Protein AF-A0A928FNN7-F1 (afdb_monomer_lite)

Secondary structure (DSSP, 8-state):
--HHHHHHHHHHHHHHHHHHHHHHHHHHHHHHTTS-HHHHHHHHHHHHHHHHHHHHT--HHHHHHHHHHHHHHHHHHHHHHHHHTT----HHHHHHHHHHHHHHHHHHHHHHHH-SS-HHHHHHHHHHHHHHHHHHHHHHHHHH--HHHHHHHHHHHHHHHHHHHHHHHTT-TTS-HHHHHHHHHHHHHHHHHHHHHHHHTTTHHHHHHHHHHS--------------

Structure (mmCIF, N/CA/C/O backbone):
data_AF-A0A928FNN7-F1
#
_entry.id   AF-A0A928FNN7-F1
#
loop_
_atom_site.group_PDB
_atom_site.id
_atom_site.type_symbol
_atom_site.label_atom_id
_atom_site.label_alt_id
_atom_site.label_comp_id
_atom_site.label_asym_id
_atom_site.label_entity_id
_atom_site.label_seq_id
_atom_site.pdbx_PDB_ins_code
_atom_site.Cartn_x
_atom_site.Cartn_y
_atom_site.Cartn_z
_atom_site.occupancy
_atom_site.B_iso_or_equiv
_atom_site.auth_seq_id
_atom_site.auth_comp_id
_atom_site.auth_asym_id
_atom_site.auth_atom_id
_atom_site.pdbx_PDB_model_num
ATOM 1 N N . MET A 1 1 ? -20.636 5.044 21.538 1.00 57.78 1 MET A N 1
ATOM 2 C CA . MET A 1 1 ? -19.229 4.609 21.452 1.00 57.78 1 MET A CA 1
ATOM 3 C C . MET A 1 1 ? -18.380 5.201 22.557 1.00 57.78 1 MET A C 1
ATOM 5 O O . MET A 1 1 ? -18.300 6.421 22.667 1.00 57.78 1 MET A O 1
ATOM 9 N N . ASN A 1 2 ? -17.730 4.347 23.352 1.00 61.56 2 ASN A N 1
ATOM 10 C CA . ASN A 1 2 ? -16.762 4.801 24.351 1.00 61.56 2 ASN A CA 1
ATOM 11 C C . ASN A 1 2 ? -15.533 5.388 23.629 1.00 61.56 2 ASN A C 1
ATOM 13 O O . ASN A 1 2 ? -14.924 4.723 22.789 1.00 61.56 2 ASN A O 1
ATOM 17 N N . HIS A 1 3 ? -15.185 6.646 23.911 1.00 66.94 3 HIS A N 1
ATOM 18 C CA . HIS A 1 3 ? -14.150 7.406 23.191 1.00 66.94 3 HIS 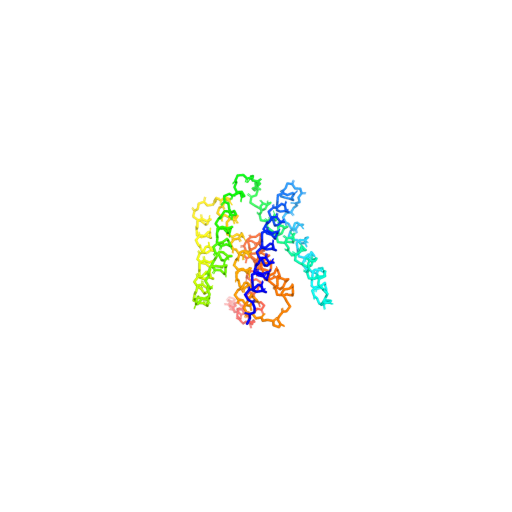A CA 1
ATOM 19 C C . HIS A 1 3 ? -12.809 6.654 23.124 1.00 66.94 3 HIS A C 1
ATOM 21 O O . HIS A 1 3 ? -12.142 6.641 22.089 1.00 66.94 3 HIS A O 1
ATOM 27 N N . LYS A 1 4 ? -12.470 5.942 24.205 1.00 69.19 4 LYS A N 1
ATOM 28 C CA . LYS A 1 4 ? -11.261 5.120 24.338 1.00 69.19 4 LYS A CA 1
ATOM 29 C C . LYS A 1 4 ? -11.189 3.979 23.308 1.00 69.19 4 LYS A C 1
ATOM 31 O O . LYS A 1 4 ? -10.124 3.729 22.749 1.00 69.19 4 LYS A O 1
ATOM 36 N N . ASN A 1 5 ? -12.322 3.349 22.982 1.00 75.25 5 ASN A N 1
ATOM 37 C CA . ASN A 1 5 ? -12.380 2.248 22.011 1.00 75.25 5 ASN A CA 1
ATOM 38 C C . ASN A 1 5 ? -12.174 2.737 20.569 1.00 75.25 5 ASN A C 1
ATOM 40 O O . ASN A 1 5 ? -11.525 2.062 19.773 1.00 75.25 5 ASN A O 1
ATOM 44 N N . SER A 1 6 ? -12.674 3.930 20.235 1.00 76.50 6 SER A N 1
ATOM 45 C CA . SER A 1 6 ? -12.467 4.554 18.918 1.00 76.50 6 SER A CA 1
ATOM 46 C C . SER A 1 6 ? -11.000 4.892 18.663 1.00 76.50 6 SER A C 1
ATOM 48 O O . SER A 1 6 ? -10.482 4.634 17.575 1.00 76.50 6 SER A O 1
ATOM 50 N N . ILE A 1 7 ? -10.319 5.419 19.685 1.00 81.31 7 ILE A N 1
ATOM 51 C CA . ILE A 1 7 ? -8.896 5.764 19.619 1.00 81.31 7 ILE A CA 1
ATOM 52 C C . ILE A 1 7 ? -8.050 4.510 19.407 1.00 81.31 7 ILE A C 1
ATOM 54 O O . ILE A 1 7 ? -7.265 4.463 18.467 1.00 81.31 7 ILE A O 1
ATOM 58 N N . SER A 1 8 ? -8.244 3.473 20.230 1.00 86.25 8 SER A N 1
ATOM 59 C CA . SER A 1 8 ? -7.478 2.223 20.121 1.00 86.25 8 SER A CA 1
ATOM 60 C C . SER A 1 8 ? -7.628 1.572 18.739 1.00 86.25 8 SER A C 1
ATOM 62 O O . SER A 1 8 ? -6.641 1.160 18.127 1.00 86.25 8 SER A O 1
ATOM 64 N N . ARG A 1 9 ? -8.850 1.557 18.195 1.00 87.38 9 ARG A N 1
ATOM 65 C CA . ARG A 1 9 ? -9.119 1.064 16.837 1.00 87.38 9 ARG A CA 1
ATOM 66 C C . ARG A 1 9 ? -8.394 1.891 15.777 1.00 87.38 9 ARG A C 1
ATOM 68 O O . ARG A 1 9 ? -7.778 1.326 14.883 1.00 87.38 9 ARG A O 1
ATOM 75 N N . SER A 1 10 ? -8.415 3.211 15.900 1.00 85.75 10 SER A N 1
ATOM 76 C CA . SER A 1 10 ? -7.752 4.117 14.954 1.00 85.75 10 SER A CA 1
ATOM 77 C C . SER A 1 10 ? -6.231 3.966 14.986 1.00 85.75 10 SER A C 1
ATOM 79 O O . SER A 1 10 ? -5.608 3.852 13.937 1.00 85.75 10 SER A O 1
ATOM 81 N N . LEU A 1 11 ? -5.641 3.849 16.178 1.00 90.19 11 LEU A N 1
ATOM 82 C CA . LEU A 1 11 ? -4.219 3.537 16.344 1.00 90.19 11 LEU A CA 1
ATOM 83 C C . LEU A 1 11 ? -3.852 2.181 15.735 1.00 90.19 11 LEU A C 1
ATOM 85 O O . LEU A 1 11 ? -2.779 2.041 15.161 1.00 90.19 11 LEU A O 1
ATOM 89 N N . THR A 1 12 ? -4.753 1.199 15.809 1.00 92.50 12 THR A N 1
ATOM 90 C CA . THR A 1 12 ? -4.544 -0.106 15.169 1.00 92.50 12 THR A CA 1
ATOM 91 C C . THR A 1 12 ? -4.467 0.034 13.648 1.00 92.50 12 THR A C 1
ATOM 93 O O . THR A 1 12 ? -3.497 -0.426 13.055 1.00 92.50 12 THR A O 1
ATOM 96 N N . VAL A 1 13 ? -5.439 0.700 13.005 1.00 92.38 13 VAL A N 1
ATOM 97 C CA . VAL A 1 13 ? -5.393 0.927 11.543 1.00 92.38 13 VAL A CA 1
ATOM 98 C C . VAL A 1 13 ? -4.146 1.725 11.161 1.00 92.38 13 VAL A C 1
ATOM 100 O O . VAL A 1 13 ? -3.462 1.353 10.212 1.00 92.38 13 VAL A O 1
ATOM 103 N N . TYR A 1 14 ? -3.812 2.765 11.933 1.00 92.62 14 TYR A N 1
ATOM 104 C CA . TYR A 1 14 ? -2.615 3.577 11.716 1.00 92.62 14 TYR A CA 1
ATOM 105 C C . TYR A 1 14 ? -1.342 2.724 11.740 1.00 92.62 14 TYR A C 1
ATOM 107 O O . TYR A 1 14 ? -0.574 2.732 10.780 1.00 92.62 14 TYR A O 1
ATOM 115 N N . GLY A 1 15 ? -1.156 1.925 12.794 1.00 94.88 15 GLY A N 1
ATOM 116 C CA . GLY A 1 15 ? -0.001 1.044 12.938 1.00 94.88 15 GLY A CA 1
ATOM 117 C C . GLY A 1 15 ? 0.124 0.061 11.776 1.00 94.88 15 GLY A C 1
ATOM 118 O O . GLY A 1 15 ? 1.194 -0.047 11.185 1.00 94.88 15 GLY A O 1
ATOM 119 N N . PHE A 1 16 ? -0.977 -0.586 11.379 1.00 96.12 16 PHE A N 1
ATOM 120 C CA . PHE A 1 16 ? -0.975 -1.488 10.223 1.00 96.12 16 PHE A CA 1
ATOM 121 C C . PHE A 1 16 ? -0.710 -0.769 8.896 1.00 96.12 16 PHE A C 1
ATOM 123 O O . PHE A 1 16 ? -0.059 -1.346 8.026 1.00 96.12 16 PHE A O 1
ATOM 130 N N . SER A 1 17 ? -1.160 0.478 8.734 1.00 95.38 17 SER A N 1
ATOM 131 C CA . SER A 1 17 ? -0.891 1.264 7.526 1.00 95.38 17 SER A CA 1
ATOM 132 C C . SER A 1 17 ? 0.589 1.623 7.386 1.00 95.38 17 SER A C 1
ATOM 134 O O . SER A 1 17 ? 1.176 1.354 6.338 1.00 95.38 17 SER A O 1
ATOM 136 N N . LEU A 1 18 ? 1.225 2.114 8.459 1.00 95.38 18 LEU A N 1
ATOM 137 C CA . LEU A 1 18 ? 2.666 2.385 8.481 1.00 95.38 18 LEU A CA 1
ATOM 138 C C . LEU A 1 18 ? 3.477 1.113 8.258 1.00 95.38 18 LEU A C 1
ATOM 140 O O . LEU A 1 18 ? 4.441 1.101 7.499 1.00 95.38 18 LEU A O 1
ATOM 144 N N . PHE A 1 19 ? 3.055 0.029 8.900 1.00 96.00 19 PHE A N 1
ATOM 145 C CA . PHE A 1 19 ? 3.723 -1.251 8.785 1.00 96.00 19 PHE A CA 1
ATOM 146 C C . PHE A 1 19 ? 3.629 -1.836 7.366 1.00 96.00 19 PHE A C 1
ATOM 148 O O . PHE A 1 19 ? 4.613 -2.354 6.845 1.00 96.00 19 PHE A O 1
ATOM 155 N N . SER A 1 20 ? 2.476 -1.692 6.706 1.00 96.88 20 SER A N 1
ATOM 156 C CA . SER A 1 20 ? 2.300 -2.122 5.313 1.00 96.88 20 SER A CA 1
ATOM 157 C C . SER A 1 20 ? 3.150 -1.295 4.354 1.00 96.88 20 SER A C 1
ATOM 159 O O . SER A 1 20 ? 3.777 -1.870 3.471 1.00 96.88 20 SER A O 1
ATOM 161 N N . LEU A 1 21 ? 3.215 0.030 4.551 1.00 95.19 21 LEU A N 1
ATOM 162 C CA . LEU A 1 21 ? 4.109 0.904 3.785 1.00 95.19 21 LEU A CA 1
ATOM 163 C C . LEU A 1 21 ? 5.567 0.469 3.963 1.00 95.19 21 LEU A C 1
ATOM 165 O O . LEU A 1 21 ? 6.271 0.269 2.982 1.00 95.19 21 LEU A O 1
ATOM 169 N N . PHE A 1 22 ? 6.005 0.239 5.201 1.00 93.94 22 PHE A N 1
ATOM 170 C CA . PHE A 1 22 ? 7.364 -0.219 5.482 1.00 93.94 22 PHE A CA 1
ATOM 171 C C . PHE A 1 22 ? 7.699 -1.551 4.788 1.00 93.94 22 PHE A C 1
ATOM 173 O O . PHE A 1 22 ? 8.729 -1.650 4.116 1.00 93.94 22 PHE A O 1
ATOM 180 N N . ILE A 1 23 ? 6.829 -2.566 4.892 1.00 95.25 23 ILE A N 1
ATOM 181 C CA . ILE A 1 23 ? 7.031 -3.853 4.202 1.00 95.25 23 ILE A CA 1
ATOM 182 C C . ILE A 1 23 ? 7.055 -3.668 2.686 1.00 95.25 23 ILE A C 1
ATOM 184 O O . ILE A 1 23 ? 7.936 -4.208 2.020 1.00 95.25 23 ILE A O 1
ATOM 188 N N . PHE A 1 24 ? 6.105 -2.917 2.131 1.00 95.00 24 PHE A N 1
ATOM 189 C CA . PHE A 1 24 ? 6.027 -2.657 0.695 1.00 95.00 24 PHE A CA 1
ATOM 190 C C . PHE A 1 24 ? 7.344 -2.070 0.159 1.00 95.00 24 PHE A C 1
ATOM 192 O O . PHE A 1 24 ? 7.902 -2.573 -0.814 1.00 95.00 24 PHE A O 1
ATOM 199 N N . LEU A 1 25 ? 7.902 -1.071 0.846 1.00 90.88 25 LEU A N 1
ATOM 200 C CA . LEU A 1 25 ? 9.138 -0.400 0.427 1.00 90.88 25 LEU A CA 1
ATOM 201 C C . LEU A 1 25 ? 10.358 -1.309 0.565 1.00 90.88 25 LEU A C 1
ATOM 203 O O . LEU A 1 25 ? 11.166 -1.419 -0.356 1.00 90.88 25 LEU A O 1
ATOM 207 N N . THR A 1 26 ? 10.498 -1.983 1.706 1.00 89.75 26 THR A N 1
ATOM 208 C CA . THR A 1 26 ? 11.634 -2.886 1.954 1.00 89.75 26 THR A CA 1
ATOM 209 C C . THR A 1 26 ? 11.631 -4.072 0.993 1.00 89.75 26 THR A C 1
ATOM 211 O O . THR A 1 26 ? 12.666 -4.392 0.413 1.00 89.75 26 THR A O 1
ATOM 214 N N . SER A 1 27 ? 10.469 -4.674 0.739 1.00 91.38 27 SER A N 1
ATOM 215 C CA . SER A 1 27 ? 10.349 -5.753 -0.247 1.00 91.38 27 SER A CA 1
ATOM 216 C C . SER A 1 27 ? 10.571 -5.274 -1.682 1.00 91.38 27 SER A C 1
ATOM 218 O O . SER A 1 27 ? 11.209 -5.982 -2.453 1.00 91.38 27 SER A O 1
ATOM 220 N N . SER A 1 28 ? 10.164 -4.053 -2.044 1.00 89.88 28 SER A N 1
ATOM 221 C CA . SER A 1 28 ? 10.475 -3.528 -3.381 1.00 89.88 28 SER A CA 1
ATOM 222 C C . SER A 1 28 ? 11.981 -3.354 -3.643 1.00 89.88 28 SER A C 1
ATOM 224 O O . SER A 1 28 ? 12.441 -3.645 -4.748 1.00 89.88 28 SER A O 1
ATOM 226 N N . ASN A 1 29 ? 12.739 -2.964 -2.608 1.00 82.31 29 ASN A N 1
ATOM 227 C CA . ASN A 1 29 ? 14.192 -2.751 -2.626 1.00 82.31 29 ASN A CA 1
ATOM 228 C C . ASN A 1 29 ? 15.016 -4.032 -2.742 1.00 82.31 29 ASN A C 1
ATOM 230 O O . ASN A 1 29 ? 15.951 -4.120 -3.532 1.00 82.31 29 ASN A O 1
ATOM 234 N N . ILE A 1 30 ? 14.710 -5.017 -1.893 1.00 71.06 30 ILE A N 1
ATOM 235 C CA . ILE A 1 30 ? 15.533 -6.229 -1.747 1.00 71.06 30 ILE A CA 1
ATOM 236 C C . ILE A 1 30 ? 15.557 -7.036 -3.057 1.00 71.06 30 ILE A C 1
ATOM 238 O O . ILE A 1 30 ? 16.502 -7.777 -3.333 1.00 71.06 30 ILE A O 1
ATOM 242 N N . ILE A 1 31 ? 14.517 -6.877 -3.876 1.00 67.06 31 ILE A N 1
ATOM 243 C CA . ILE A 1 31 ? 14.244 -7.732 -5.027 1.00 67.06 31 ILE A CA 1
ATOM 244 C C . ILE A 1 31 ? 14.558 -7.073 -6.373 1.00 67.06 31 ILE A C 1
ATOM 246 O O . ILE A 1 31 ? 14.901 -7.801 -7.308 1.00 67.06 31 ILE A O 1
ATOM 250 N N . SER A 1 32 ? 14.565 -5.736 -6.471 1.00 64.75 32 SER A N 1
ATOM 251 C CA . SER A 1 32 ? 14.808 -5.038 -7.749 1.00 64.75 32 SER A CA 1
ATOM 252 C C . SER A 1 32 ? 16.198 -5.327 -8.320 1.00 64.75 32 SER A C 1
ATOM 254 O O . SER A 1 32 ? 16.421 -5.174 -9.514 1.00 64.75 32 SER A O 1
ATOM 256 N N . ASN A 1 33 ? 17.125 -5.780 -7.473 1.00 65.62 33 ASN A N 1
ATOM 257 C CA . ASN A 1 33 ? 18.500 -6.087 -7.853 1.00 65.62 33 ASN A CA 1
ATOM 258 C C . ASN A 1 33 ? 18.719 -7.550 -8.277 1.00 65.62 33 ASN A C 1
ATOM 260 O O . ASN A 1 33 ? 19.793 -7.862 -8.781 1.00 65.62 33 ASN A O 1
ATOM 264 N N . ASN A 1 34 ? 17.748 -8.446 -8.053 1.00 71.75 34 ASN A N 1
ATOM 265 C CA . ASN A 1 34 ? 18.005 -9.893 -8.059 1.00 71.75 34 ASN A CA 1
ATOM 266 C C . ASN A 1 34 ? 17.021 -10.734 -8.889 1.00 71.75 34 ASN A C 1
ATOM 268 O O . ASN A 1 34 ? 17.342 -11.881 -9.196 1.00 71.75 34 ASN A O 1
ATOM 272 N N . LEU A 1 35 ? 15.833 -10.224 -9.240 1.00 78.50 35 LEU A N 1
ATOM 273 C CA . LEU A 1 35 ? 14.810 -11.001 -9.956 1.00 78.50 35 LEU A CA 1
ATOM 274 C C . LEU A 1 35 ? 14.401 -10.354 -11.282 1.00 78.50 35 LEU A C 1
ATOM 276 O O . LEU A 1 35 ? 14.265 -9.141 -11.388 1.00 78.50 35 LEU A O 1
ATOM 280 N N . ASN A 1 36 ? 14.123 -11.197 -12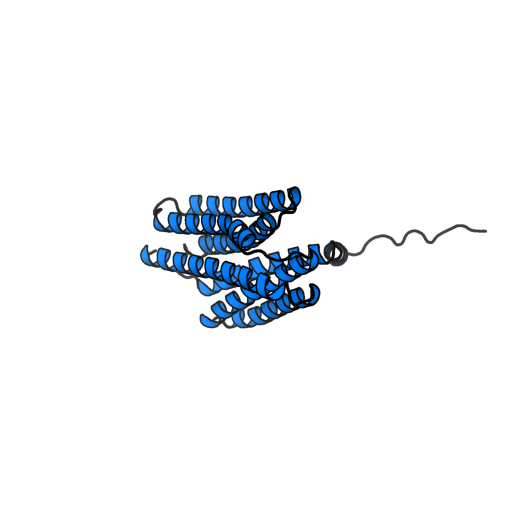.280 1.00 89.19 36 ASN A N 1
ATOM 281 C CA . ASN A 1 36 ? 13.466 -10.789 -13.524 1.00 89.19 36 ASN A CA 1
ATOM 282 C C . ASN A 1 36 ? 12.061 -10.230 -13.227 1.00 89.19 36 ASN A C 1
ATOM 284 O O . ASN A 1 36 ? 11.338 -10.809 -12.409 1.00 89.19 36 ASN A O 1
ATOM 288 N N . LYS A 1 37 ? 11.649 -9.170 -13.943 1.00 91.31 37 LYS A N 1
ATOM 289 C CA . LYS A 1 37 ? 10.318 -8.544 -13.836 1.00 91.31 37 LYS A CA 1
ATOM 290 C C . LYS A 1 37 ? 9.158 -9.545 -13.740 1.00 91.31 37 LYS A C 1
ATOM 292 O O . LYS A 1 37 ? 8.313 -9.422 -12.858 1.00 91.31 37 LYS A O 1
ATOM 297 N N . TRP A 1 38 ? 9.135 -10.587 -14.570 1.00 94.12 38 TRP A N 1
ATOM 298 C CA . TRP A 1 38 ? 8.050 -11.574 -14.557 1.00 94.12 38 TRP A CA 1
ATOM 299 C C . TRP A 1 38 ? 8.082 -12.465 -13.320 1.00 94.12 38 TRP A C 1
ATOM 301 O O . TRP A 1 38 ? 7.036 -12.760 -12.748 1.00 94.12 38 TRP A O 1
ATOM 311 N N . VAL A 1 39 ? 9.275 -12.855 -12.868 1.00 93.50 39 VAL A N 1
ATOM 312 C CA . VAL A 1 39 ? 9.435 -13.657 -11.649 1.00 93.50 39 VAL A CA 1
ATOM 313 C C . VAL A 1 39 ? 8.972 -12.852 -10.438 1.00 93.50 39 VAL A C 1
ATOM 315 O O . VAL A 1 39 ? 8.163 -13.347 -9.657 1.00 93.50 39 VAL A O 1
ATOM 318 N N . ALA A 1 40 ? 9.415 -11.598 -10.313 1.00 94.00 40 ALA A N 1
ATOM 319 C CA . ALA A 1 40 ? 8.993 -10.717 -9.228 1.00 94.00 40 ALA A CA 1
ATOM 320 C C . ALA A 1 40 ? 7.465 -10.528 -9.213 1.00 94.00 40 ALA A C 1
ATOM 322 O O . ALA A 1 40 ? 6.836 -10.675 -8.164 1.00 94.00 40 ALA A O 1
ATOM 323 N N . PHE A 1 41 ? 6.852 -10.300 -10.380 1.00 95.69 41 PHE A N 1
ATOM 324 C CA . PHE A 1 41 ? 5.403 -10.154 -10.498 1.00 95.69 41 PHE A CA 1
ATOM 325 C C . PHE A 1 41 ? 4.648 -11.414 -10.047 1.00 95.69 41 PHE A C 1
ATOM 327 O O . PHE A 1 41 ? 3.764 -11.330 -9.192 1.00 95.69 41 PHE A O 1
ATOM 334 N N . TRP A 1 42 ? 5.018 -12.591 -10.565 1.00 95.94 42 TRP A N 1
ATOM 335 C CA . TRP A 1 42 ? 4.337 -13.848 -10.237 1.00 95.94 42 TRP A CA 1
ATOM 336 C C . TRP A 1 42 ? 4.535 -14.282 -8.784 1.00 95.94 42 TRP A C 1
ATOM 338 O O . TRP A 1 42 ? 3.603 -14.822 -8.187 1.00 95.94 42 TRP A O 1
ATOM 348 N N . VAL A 1 43 ? 5.691 -13.993 -8.178 1.00 95.38 43 VAL A N 1
ATOM 349 C CA . VAL A 1 43 ? 5.888 -14.179 -6.731 1.00 95.38 43 VAL A CA 1
ATOM 350 C C . VAL A 1 43 ? 4.905 -13.312 -5.943 1.00 95.38 43 VAL A C 1
ATOM 352 O O . VAL A 1 43 ? 4.285 -13.798 -4.996 1.00 95.38 43 VAL A O 1
ATOM 355 N N . GLY A 1 44 ? 4.688 -12.062 -6.364 1.00 96.69 44 GLY A N 1
ATOM 356 C CA . GLY A 1 44 ? 3.675 -11.194 -5.765 1.00 96.69 44 GLY A CA 1
ATOM 357 C C . GLY A 1 44 ? 2.266 -11.793 -5.826 1.00 96.69 44 GLY A C 1
ATOM 358 O O . GLY A 1 44 ? 1.581 -11.870 -4.803 1.00 96.69 44 GLY A O 1
ATOM 359 N N . ILE A 1 45 ? 1.860 -12.297 -6.997 1.00 98.12 45 ILE A N 1
ATOM 360 C CA . ILE A 1 45 ? 0.568 -12.980 -7.193 1.00 98.12 45 ILE A CA 1
ATOM 361 C C . ILE A 1 45 ? 0.451 -14.236 -6.318 1.00 98.12 45 ILE A C 1
ATOM 363 O O . ILE A 1 45 ? -0.591 -14.456 -5.701 1.00 98.12 45 ILE A O 1
ATOM 367 N N . ALA A 1 46 ? 1.512 -15.039 -6.208 1.00 97.88 46 ALA A N 1
ATOM 368 C CA . ALA A 1 46 ? 1.518 -16.239 -5.374 1.00 97.88 46 ALA A CA 1
ATOM 369 C C . ALA A 1 46 ? 1.344 -15.911 -3.880 1.00 97.88 46 ALA A C 1
ATOM 371 O O . ALA A 1 46 ? 0.569 -16.573 -3.187 1.00 97.88 46 ALA A O 1
ATOM 372 N N . LEU A 1 47 ? 2.001 -14.856 -3.382 1.00 97.81 47 LEU A N 1
ATOM 373 C CA . LEU A 1 47 ? 1.832 -14.390 -2.000 1.00 97.81 47 LEU A CA 1
ATOM 374 C C . LEU A 1 47 ? 0.388 -13.960 -1.722 1.00 97.81 47 LEU A C 1
ATOM 376 O O . LEU A 1 47 ? -0.181 -14.340 -0.696 1.00 97.81 47 LEU A O 1
ATOM 380 N N . MET A 1 48 ? -0.223 -13.228 -2.655 1.00 97.69 48 MET A N 1
ATOM 381 C CA . MET A 1 48 ? -1.638 -12.864 -2.592 1.00 97.69 48 MET A CA 1
ATOM 382 C C . MET A 1 48 ? -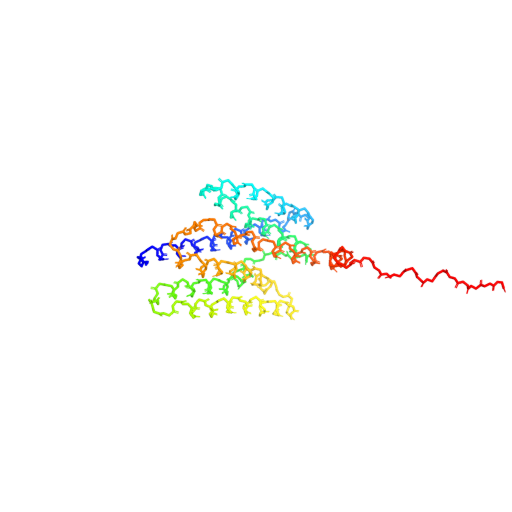2.549 -14.103 -2.596 1.00 97.69 48 MET A C 1
ATOM 384 O O . MET A 1 48 ? -3.441 -14.221 -1.754 1.00 97.69 48 MET A O 1
ATOM 388 N N . ALA A 1 49 ? -2.299 -15.072 -3.481 1.00 97.88 49 ALA A N 1
ATOM 389 C CA . ALA A 1 49 ? -3.066 -16.316 -3.534 1.00 97.88 49 ALA A CA 1
ATOM 390 C C . ALA A 1 49 ? -3.013 -17.083 -2.198 1.00 97.88 49 ALA A C 1
ATOM 392 O O . ALA A 1 49 ? -4.040 -17.576 -1.735 1.00 97.88 49 ALA A O 1
ATOM 393 N N . CYS A 1 50 ? -1.856 -17.102 -1.526 1.00 98.00 50 CYS A N 1
ATOM 394 C CA . CYS A 1 50 ? -1.699 -17.649 -0.175 1.00 98.00 50 CYS A CA 1
ATOM 395 C C . CYS A 1 50 ? -2.410 -16.818 0.909 1.00 98.00 50 CYS A C 1
ATOM 397 O O . CYS A 1 50 ? -2.858 -17.364 1.921 1.00 98.00 50 CYS A O 1
ATOM 399 N N . ALA A 1 51 ? -2.547 -15.503 0.723 1.00 97.38 51 ALA A N 1
ATOM 400 C CA . ALA A 1 51 ? -3.236 -14.628 1.667 1.00 97.38 51 ALA A CA 1
ATOM 401 C C . ALA A 1 51 ? -4.753 -14.882 1.711 1.00 97.38 51 ALA A C 1
ATOM 403 O O . ALA A 1 51 ? -5.358 -14.761 2.781 1.00 97.38 51 ALA A O 1
ATOM 404 N N . VAL A 1 52 ? -5.371 -15.256 0.582 1.00 97.25 52 VAL A N 1
ATOM 405 C CA . VAL A 1 52 ? -6.820 -15.523 0.467 1.00 97.25 52 VAL A CA 1
ATOM 406 C C . VAL A 1 52 ? -7.320 -16.577 1.472 1.00 97.25 52 VAL A C 1
ATOM 408 O O . VAL A 1 52 ? -8.190 -16.239 2.283 1.00 97.25 52 VAL A O 1
ATOM 411 N N . PRO A 1 53 ? -6.797 -17.823 1.507 1.00 97.00 53 PRO A N 1
ATOM 412 C CA . PRO A 1 53 ? -7.276 -18.830 2.453 1.00 97.00 53 PRO A CA 1
ATOM 413 C C . PRO A 1 53 ? -7.060 -18.398 3.909 1.00 97.00 53 PRO A C 1
ATOM 415 O O . PRO A 1 53 ? -7.930 -18.628 4.751 1.00 97.00 53 PRO A O 1
ATOM 418 N N . LEU A 1 54 ? -5.965 -17.687 4.206 1.00 96.12 54 LEU A N 1
ATOM 419 C CA . LEU A 1 54 ? -5.697 -17.153 5.544 1.00 96.12 54 LEU A CA 1
ATOM 420 C C . LEU A 1 54 ? -6.750 -16.124 5.980 1.00 96.12 54 LEU A C 1
ATOM 422 O O . LEU A 1 54 ? -7.218 -16.162 7.124 1.00 96.12 54 LEU A O 1
ATOM 426 N N . HIS A 1 55 ? -7.183 -15.238 5.082 1.00 95.75 55 HIS A N 1
ATOM 427 C CA . HIS A 1 55 ? -8.291 -14.324 5.364 1.00 95.75 55 HIS A CA 1
ATOM 428 C C . HIS A 1 55 ? -9.590 -15.091 5.660 1.00 95.75 55 HIS A C 1
ATOM 430 O O . HIS A 1 55 ? -10.309 -14.782 6.617 1.00 95.75 55 HIS A O 1
ATOM 436 N N . CYS A 1 56 ? -9.874 -16.139 4.885 1.00 95.50 56 CYS A N 1
ATOM 437 C CA . CYS A 1 56 ? -11.080 -16.953 5.032 1.00 95.50 56 CYS A CA 1
ATOM 438 C C . CYS A 1 56 ? -11.144 -17.744 6.353 1.00 95.50 56 CYS A C 1
ATOM 440 O O . CYS A 1 56 ? -12.246 -18.052 6.808 1.00 95.50 56 CYS A O 1
ATOM 442 N N . CYS A 1 57 ? -10.014 -18.012 7.025 1.00 93.31 57 CYS A N 1
ATOM 443 C CA . CYS A 1 57 ? -9.980 -18.722 8.313 1.00 93.31 57 CYS A CA 1
ATOM 444 C C . CYS A 1 57 ? -10.646 -17.972 9.484 1.00 93.31 57 CYS A C 1
ATOM 446 O O . CYS A 1 57 ? -10.849 -18.556 10.548 1.00 93.31 57 CYS A O 1
ATOM 448 N N . LYS A 1 58 ? -10.962 -16.680 9.332 1.00 90.56 58 LYS A N 1
ATOM 449 C CA . LYS A 1 58 ? -11.630 -15.829 10.337 1.00 90.56 58 LYS A CA 1
ATOM 450 C C . LYS A 1 58 ? -10.916 -15.681 11.695 1.00 90.56 58 LYS A C 1
ATOM 452 O O . LYS A 1 58 ? -11.512 -15.160 12.641 1.00 90.56 58 LYS A O 1
ATOM 457 N N . LYS A 1 59 ? -9.640 -16.065 11.809 1.00 92.69 59 LYS A N 1
ATOM 458 C CA . LYS A 1 59 ? -8.830 -15.920 13.032 1.00 92.69 59 LYS A CA 1
ATOM 459 C C . LYS A 1 59 ? -8.050 -14.602 13.005 1.00 92.69 59 LYS A C 1
ATOM 461 O O . LYS A 1 59 ? -7.577 -14.167 11.963 1.00 92.69 59 LYS A O 1
ATOM 466 N N . LYS A 1 60 ? -7.861 -13.963 14.167 1.00 91.69 60 LYS A N 1
ATOM 467 C CA . LYS A 1 60 ? -7.125 -12.682 14.257 1.00 91.69 60 LYS A CA 1
ATOM 468 C C . LYS A 1 60 ? -5.719 -12.777 13.661 1.00 91.69 60 LYS A C 1
ATOM 470 O O . LYS A 1 60 ? -5.351 -11.932 12.857 1.00 91.69 60 LYS A O 1
ATOM 475 N N . ILE A 1 61 ? -4.972 -13.821 14.021 1.00 94.88 61 ILE A N 1
ATOM 476 C CA . ILE A 1 61 ? -3.601 -14.022 13.540 1.00 94.88 61 ILE A CA 1
ATOM 477 C C . ILE A 1 61 ? -3.543 -14.237 12.023 1.00 94.88 61 ILE A C 1
ATOM 479 O O . ILE A 1 61 ? -2.630 -13.747 11.372 1.00 94.88 61 ILE A O 1
ATOM 483 N N . THR A 1 62 ? -4.543 -14.898 11.432 1.00 96.50 62 THR A N 1
ATOM 484 C CA . THR A 1 62 ? -4.541 -15.175 9.992 1.00 96.50 62 THR A CA 1
ATOM 485 C C . THR A 1 62 ? -4.840 -13.919 9.175 1.00 96.50 62 THR A C 1
ATOM 487 O O . THR A 1 62 ? -4.260 -13.749 8.107 1.00 96.50 62 THR A O 1
ATOM 490 N N . TYR A 1 63 ? -5.641 -12.983 9.702 1.00 97.25 63 TYR A N 1
ATOM 491 C CA . TYR A 1 63 ? -5.776 -11.646 9.110 1.00 97.25 63 TYR A CA 1
ATOM 492 C C . TYR A 1 63 ? -4.463 -10.871 9.129 1.00 97.25 63 TYR A C 1
ATOM 494 O O . TYR A 1 63 ? -4.121 -10.243 8.133 1.00 97.25 63 TYR A O 1
ATOM 502 N N . VAL A 1 64 ? -3.721 -10.933 10.240 1.00 97.12 64 VAL A N 1
ATOM 503 C CA . VAL A 1 64 ? -2.404 -10.296 10.338 1.00 97.12 64 VAL A CA 1
ATOM 504 C C . VAL A 1 64 ? -1.480 -10.874 9.270 1.00 97.12 64 VAL A C 1
ATOM 506 O O . VAL A 1 64 ? -1.001 -10.120 8.434 1.00 97.12 64 VAL A O 1
ATOM 509 N N . ILE A 1 65 ? -1.318 -12.199 9.209 1.00 97.56 65 ILE A N 1
ATOM 510 C CA . ILE A 1 65 ? -0.460 -12.848 8.202 1.00 97.56 65 ILE A CA 1
ATOM 511 C C . ILE A 1 65 ? -0.906 -12.491 6.772 1.00 97.56 65 ILE A C 1
ATOM 513 O O . ILE A 1 65 ? -0.069 -12.199 5.925 1.00 97.56 65 ILE A O 1
ATOM 517 N N . SER A 1 66 ? -2.212 -12.427 6.500 1.00 97.56 66 SER A N 1
ATOM 518 C CA . SER A 1 66 ? -2.731 -11.978 5.201 1.00 97.56 66 SER A CA 1
ATOM 519 C C . SER A 1 66 ? -2.316 -10.537 4.861 1.00 97.56 66 SER A C 1
ATOM 521 O O . SER A 1 66 ? -1.933 -10.271 3.724 1.00 97.56 66 SER A O 1
ATOM 523 N N . VAL A 1 67 ? -2.325 -9.609 5.827 1.00 97.94 67 VAL A N 1
ATOM 524 C CA . VAL A 1 67 ? -1.820 -8.237 5.620 1.00 97.94 67 VAL A CA 1
ATOM 525 C C . VAL A 1 67 ? -0.338 -8.239 5.264 1.00 97.94 67 VAL A C 1
ATOM 527 O O . VAL A 1 67 ? 0.059 -7.546 4.327 1.00 97.94 67 VAL A O 1
ATOM 530 N N . PHE A 1 68 ? 0.464 -9.037 5.968 1.00 97.62 68 PHE A N 1
ATOM 531 C CA . PHE A 1 68 ? 1.887 -9.195 5.667 1.00 97.62 68 PHE A CA 1
ATOM 532 C C . PHE A 1 68 ? 2.108 -9.698 4.238 1.00 97.62 68 PHE A C 1
ATOM 534 O O . PHE A 1 68 ? 2.834 -9.059 3.481 1.00 97.62 68 PHE A O 1
ATOM 541 N N . LEU A 1 69 ? 1.454 -10.797 3.851 1.00 98.12 69 LEU A N 1
ATOM 542 C CA . LEU A 1 69 ? 1.605 -11.386 2.518 1.00 98.12 69 LEU A CA 1
ATOM 543 C C . LEU A 1 69 ? 1.196 -10.417 1.405 1.00 98.12 69 LEU A C 1
ATOM 545 O O . LEU A 1 69 ? 1.921 -10.294 0.425 1.00 98.12 69 LEU A O 1
ATOM 549 N N . ASN A 1 70 ? 0.101 -9.674 1.581 1.00 98.38 70 ASN A N 1
ATOM 550 C CA . ASN A 1 70 ? -0.341 -8.677 0.601 1.00 98.38 70 ASN A CA 1
ATOM 551 C C . ASN A 1 70 ? 0.616 -7.481 0.509 1.00 98.38 70 ASN A C 1
ATOM 553 O O . ASN A 1 70 ? 0.815 -6.932 -0.571 1.00 98.38 70 ASN A O 1
ATOM 557 N N . SER A 1 71 ? 1.242 -7.089 1.621 1.00 97.81 71 SER A N 1
ATOM 558 C CA . SER A 1 71 ? 2.209 -5.984 1.635 1.00 97.81 71 SER A CA 1
ATOM 559 C C . SER A 1 71 ? 3.521 -6.384 0.960 1.00 97.81 71 SER A C 1
ATOM 561 O O . SER A 1 71 ? 4.029 -5.636 0.128 1.00 97.81 71 SER A O 1
ATOM 563 N N . PHE A 1 72 ? 4.024 -7.591 1.253 1.00 97.12 72 PHE A N 1
ATOM 564 C CA . PHE A 1 72 ? 5.158 -8.175 0.535 1.00 97.12 72 PHE A CA 1
ATOM 565 C C . PHE A 1 72 ? 4.832 -8.333 -0.943 1.00 97.12 72 PHE A C 1
ATOM 567 O O . PHE A 1 72 ? 5.574 -7.849 -1.789 1.00 97.12 72 PHE A O 1
ATOM 574 N N . GLY A 1 73 ? 3.701 -8.962 -1.261 1.00 97.12 73 GLY A N 1
ATOM 575 C CA . GLY A 1 73 ? 3.297 -9.201 -2.636 1.00 97.12 73 GLY A CA 1
ATOM 576 C C . GLY A 1 73 ? 3.177 -7.907 -3.437 1.00 97.12 73 GLY A C 1
ATOM 577 O O . GLY A 1 73 ? 3.637 -7.853 -4.573 1.00 97.12 73 GLY A O 1
ATOM 578 N N . GLY A 1 74 ? 2.632 -6.847 -2.833 1.00 97.38 74 GLY A N 1
ATOM 579 C CA . GLY A 1 74 ? 2.545 -5.535 -3.468 1.00 97.38 74 GLY A CA 1
ATOM 580 C C . GLY A 1 74 ? 3.929 -4.970 -3.774 1.00 97.38 74 GLY A C 1
ATOM 581 O O . GLY A 1 74 ? 4.152 -4.476 -4.877 1.00 97.38 74 GLY A O 1
ATOM 582 N N . GLY A 1 75 ? 4.873 -5.097 -2.837 1.00 95.62 75 GLY A N 1
ATOM 583 C CA . GLY A 1 75 ? 6.256 -4.677 -3.049 1.00 95.62 75 GLY A CA 1
ATOM 584 C C . GLY A 1 75 ? 6.980 -5.513 -4.104 1.00 95.62 75 GLY A C 1
ATOM 585 O O . GLY A 1 75 ? 7.723 -4.949 -4.897 1.00 95.62 75 GLY A O 1
ATOM 586 N N . PHE A 1 76 ? 6.705 -6.819 -4.200 1.00 95.31 76 PHE A N 1
ATOM 587 C CA . PHE A 1 76 ? 7.197 -7.694 -5.275 1.00 95.31 76 PHE A CA 1
ATOM 588 C C . PHE A 1 76 ? 6.660 -7.284 -6.653 1.00 95.31 76 PHE A C 1
ATOM 590 O O . PHE A 1 76 ? 7.437 -7.145 -7.597 1.00 95.31 76 PHE A O 1
ATOM 597 N N . CYS A 1 77 ? 5.353 -7.026 -6.773 1.00 96.62 77 CYS A N 1
ATOM 598 C CA . CYS A 1 77 ? 4.775 -6.494 -8.006 1.00 96.62 77 CYS A CA 1
ATOM 599 C C . CYS A 1 77 ? 5.407 -5.143 -8.358 1.00 96.62 77 CYS A C 1
ATOM 601 O O . CYS A 1 77 ? 5.833 -4.933 -9.486 1.00 96.62 77 CYS A O 1
ATOM 603 N N . PHE A 1 78 ? 5.546 -4.234 -7.397 1.00 95.31 78 PHE A N 1
ATOM 604 C CA . PHE A 1 78 ? 6.189 -2.952 -7.661 1.00 95.31 78 PHE A CA 1
ATOM 605 C C . PHE A 1 78 ? 7.681 -3.102 -8.029 1.00 95.31 78 PHE A C 1
ATOM 607 O O . PHE A 1 78 ? 8.175 -2.416 -8.917 1.00 95.31 78 PHE A O 1
ATOM 614 N N . SER A 1 79 ? 8.389 -4.069 -7.445 1.00 93.62 79 SER A N 1
ATOM 615 C CA . SER A 1 79 ? 9.764 -4.415 -7.823 1.00 93.62 79 SER A CA 1
ATOM 616 C C . SER A 1 79 ? 9.872 -4.887 -9.279 1.00 93.62 79 SER A C 1
ATOM 618 O O . SER A 1 79 ? 10.836 -4.554 -9.965 1.00 93.62 79 SER A O 1
ATOM 620 N N . ALA A 1 80 ? 8.854 -5.588 -9.795 1.00 94.00 80 ALA A N 1
ATOM 621 C CA . ALA A 1 80 ? 8.785 -5.945 -11.211 1.00 94.00 80 ALA A CA 1
ATOM 622 C C . ALA A 1 80 ? 8.757 -4.713 -12.126 1.00 94.00 80 ALA A C 1
ATOM 624 O O . ALA A 1 80 ? 9.394 -4.717 -13.179 1.00 94.00 80 ALA A O 1
ATOM 625 N N . LEU A 1 81 ? 8.054 -3.651 -11.716 1.00 93.50 81 LEU A N 1
ATOM 626 C CA . LEU A 1 81 ? 8.043 -2.375 -12.433 1.00 93.50 81 LEU A CA 1
ATOM 627 C C . LEU A 1 81 ? 9.418 -1.697 -12.394 1.00 93.50 81 LEU A C 1
ATOM 629 O O . LEU A 1 81 ? 9.875 -1.207 -13.424 1.00 93.50 81 LEU A O 1
ATOM 633 N N . LEU A 1 82 ? 10.097 -1.713 -11.242 1.00 91.62 82 LEU A N 1
ATOM 634 C CA . LEU A 1 82 ? 11.460 -1.181 -11.124 1.00 91.62 82 LEU A CA 1
ATOM 635 C C . LEU A 1 82 ? 12.438 -1.915 -12.046 1.00 91.62 82 LEU A C 1
ATOM 637 O O . LEU A 1 82 ? 13.162 -1.272 -12.800 1.00 91.62 82 LEU A O 1
ATOM 641 N N . SER A 1 83 ? 12.394 -3.252 -12.040 1.00 91.12 83 SER A N 1
ATOM 642 C CA . SER A 1 83 ? 13.192 -4.091 -12.940 1.00 91.12 83 SER A CA 1
ATOM 643 C C . SER A 1 83 ? 12.854 -3.835 -14.409 1.00 91.12 83 SER A C 1
ATOM 645 O O . SER A 1 83 ? 13.742 -3.861 -15.248 1.00 91.12 83 SER A O 1
ATOM 647 N N . HIS A 1 84 ? 11.589 -3.564 -14.741 1.00 91.75 84 HIS A N 1
ATOM 648 C CA . HIS A 1 84 ? 11.202 -3.251 -16.114 1.00 91.75 84 HIS A CA 1
ATOM 649 C C . HIS A 1 84 ? 11.741 -1.899 -16.603 1.00 91.75 84 HIS A C 1
ATOM 651 O O . HIS A 1 84 ? 12.063 -1.788 -17.784 1.00 91.75 84 HIS A O 1
ATOM 657 N N . LYS A 1 85 ? 11.821 -0.895 -15.722 1.00 89.81 85 LYS A N 1
ATOM 658 C CA . LYS A 1 85 ? 12.365 0.437 -16.029 1.00 89.81 85 LYS A CA 1
ATOM 659 C C . LYS A 1 85 ? 13.889 0.538 -15.833 1.00 89.81 85 LYS A C 1
ATOM 661 O O . LYS A 1 85 ? 14.421 1.636 -15.942 1.00 89.81 85 LYS A O 1
ATOM 666 N N . ASP A 1 86 ? 14.573 -0.563 -15.505 1.00 87.19 86 ASP A N 1
ATOM 667 C CA . ASP A 1 86 ? 16.000 -0.589 -15.141 1.00 87.19 86 ASP A CA 1
ATOM 668 C C . ASP A 1 86 ? 16.375 0.425 -14.038 1.00 87.19 86 ASP A C 1
ATOM 670 O O . ASP A 1 86 ? 17.488 0.952 -13.979 1.00 87.19 86 ASP A O 1
ATOM 674 N N . LEU A 1 87 ? 15.433 0.697 -13.127 1.00 85.81 87 LEU A N 1
ATOM 675 C CA . LEU A 1 87 ? 15.618 1.652 -12.040 1.00 85.81 87 LEU A CA 1
ATOM 676 C C . LEU A 1 87 ? 16.141 0.954 -10.790 1.00 85.81 87 LEU A C 1
ATOM 678 O O . LEU A 1 87 ? 15.563 -0.020 -10.299 1.00 85.81 87 LEU A O 1
ATOM 682 N N . LYS A 1 88 ? 17.208 1.519 -10.223 1.00 79.31 88 LYS A N 1
ATOM 683 C CA . LYS A 1 88 ? 17.686 1.153 -8.893 1.00 79.31 88 LYS A CA 1
ATOM 684 C C . LYS A 1 88 ? 17.033 2.037 -7.862 1.00 79.31 88 LYS A C 1
ATOM 686 O O . LYS A 1 88 ? 16.917 3.243 -8.027 1.00 79.31 88 LYS A O 1
ATOM 691 N N . ALA A 1 89 ? 16.601 1.399 -6.795 1.00 71.00 89 ALA A N 1
ATOM 692 C CA . ALA A 1 89 ? 15.797 2.052 -5.804 1.00 71.00 89 ALA A CA 1
ATOM 693 C C . ALA A 1 89 ? 16.699 2.741 -4.766 1.00 71.00 89 ALA A C 1
ATOM 695 O O . ALA A 1 89 ? 17.436 2.081 -4.033 1.00 71.00 89 ALA A O 1
ATOM 696 N N . GLU A 1 90 ? 16.664 4.074 -4.725 1.00 81.31 90 GLU A N 1
ATOM 697 C CA . GLU A 1 90 ? 17.455 4.870 -3.784 1.00 81.31 90 GLU A CA 1
ATOM 698 C C . GLU A 1 90 ? 16.652 5.256 -2.540 1.00 81.31 90 GLU A C 1
ATOM 700 O O . GLU A 1 90 ? 15.529 5.752 -2.629 1.00 81.31 90 GLU A O 1
ATOM 705 N N . ILE A 1 91 ? 17.254 5.078 -1.356 1.00 81.12 91 ILE A N 1
ATOM 706 C CA . ILE A 1 91 ? 16.648 5.368 -0.038 1.00 81.12 91 ILE A CA 1
ATOM 707 C C . ILE A 1 91 ? 16.093 6.800 0.044 1.00 81.12 91 ILE A C 1
ATOM 709 O O . ILE A 1 91 ? 15.023 7.012 0.614 1.00 81.12 91 ILE A O 1
ATOM 713 N N . SER A 1 92 ? 16.793 7.770 -0.543 1.00 85.56 92 SER A N 1
ATOM 714 C CA . SER A 1 92 ? 16.369 9.173 -0.646 1.00 85.56 92 SER A CA 1
ATOM 715 C C . SER A 1 92 ? 15.009 9.311 -1.339 1.00 85.56 92 SER A C 1
ATOM 717 O O . SER A 1 92 ? 14.094 9.932 -0.796 1.00 85.56 92 SER A O 1
ATOM 719 N N . GLU A 1 93 ? 14.854 8.678 -2.498 1.00 85.38 93 GLU A N 1
ATOM 720 C CA . GLU A 1 93 ? 13.634 8.714 -3.304 1.00 85.38 93 GLU A CA 1
ATOM 721 C C . GLU A 1 93 ? 12.461 8.010 -2.612 1.00 85.38 93 GLU A C 1
ATOM 723 O O . GLU A 1 93 ? 11.321 8.479 -2.666 1.00 85.38 93 GLU A O 1
ATOM 728 N N . PHE A 1 94 ? 12.738 6.937 -1.865 1.00 83.06 94 PHE A N 1
ATOM 729 C CA . PHE A 1 94 ? 11.730 6.277 -1.034 1.00 83.06 94 PHE A CA 1
ATOM 730 C C . PHE A 1 94 ? 11.184 7.176 0.070 1.00 83.06 94 PHE A C 1
ATOM 732 O O . PHE A 1 94 ? 9.971 7.217 0.290 1.00 83.06 94 PHE A O 1
ATOM 739 N N . ILE A 1 95 ? 12.072 7.871 0.786 1.00 87.19 95 ILE A N 1
ATOM 740 C CA . ILE A 1 95 ? 11.678 8.765 1.881 1.00 87.19 95 ILE A CA 1
ATOM 741 C C . ILE A 1 95 ? 10.800 9.890 1.328 1.00 87.19 95 ILE A C 1
ATOM 743 O O . ILE A 1 95 ? 9.740 10.172 1.894 1.00 87.19 95 ILE A O 1
ATOM 747 N N . LEU A 1 96 ? 11.202 10.483 0.199 1.00 89.56 96 LEU A N 1
ATOM 748 C CA . LEU A 1 96 ? 10.433 11.531 -0.470 1.00 89.56 96 LEU A CA 1
ATOM 749 C C . LEU A 1 96 ? 9.069 11.023 -0.952 1.00 89.56 96 LEU A C 1
ATOM 751 O O . LEU A 1 96 ? 8.064 11.700 -0.739 1.00 89.56 96 LEU A O 1
ATOM 755 N N . GLY A 1 97 ? 9.008 9.817 -1.524 1.00 88.62 97 GLY A N 1
ATOM 756 C CA . GLY A 1 97 ? 7.756 9.210 -1.981 1.00 88.62 97 GLY A CA 1
ATOM 757 C C . GLY A 1 97 ? 6.782 8.869 -0.845 1.00 88.62 97 GLY A C 1
ATOM 758 O O . GLY A 1 97 ? 5.575 9.072 -0.972 1.00 88.62 97 GLY A O 1
ATOM 759 N N . VAL A 1 98 ? 7.271 8.394 0.305 1.00 92.12 98 VAL A N 1
ATOM 760 C CA . VAL A 1 98 ? 6.404 8.054 1.450 1.00 92.12 98 VAL A CA 1
ATOM 761 C C . VAL A 1 98 ? 5.838 9.277 2.155 1.00 92.12 98 VAL A C 1
ATOM 763 O O . VAL A 1 98 ? 4.724 9.207 2.688 1.00 92.12 98 VAL A O 1
ATOM 766 N N . LEU A 1 99 ? 6.594 10.376 2.196 1.00 92.88 99 LEU A N 1
ATOM 767 C CA . LEU A 1 99 ? 6.303 11.517 3.059 1.00 92.88 99 LEU A CA 1
ATOM 768 C C . LEU A 1 99 ? 4.861 12.044 2.903 1.00 92.88 99 LEU A C 1
ATOM 770 O O . LEU A 1 99 ? 4.183 12.178 3.926 1.00 92.88 99 LEU A O 1
ATOM 774 N N . PRO A 1 100 ? 4.316 12.255 1.687 1.00 91.06 100 PRO A N 1
ATOM 775 C CA . PRO A 1 100 ? 2.936 12.713 1.530 1.00 91.06 100 PRO A CA 1
ATOM 776 C C . PRO A 1 100 ? 1.908 11.724 2.093 1.00 91.06 100 PRO A C 1
ATOM 778 O O . PRO A 1 100 ? 0.959 12.121 2.770 1.00 91.06 100 PRO A O 1
ATOM 781 N N . SER A 1 101 ? 2.120 10.422 1.878 1.00 93.31 101 SER A N 1
ATOM 782 C CA . SER A 1 101 ? 1.235 9.369 2.392 1.00 93.31 101 SER A CA 1
ATOM 783 C C . SER A 1 101 ? 1.253 9.314 3.918 1.00 93.31 101 SER A C 1
ATOM 785 O O . SER A 1 101 ? 0.200 9.205 4.549 1.00 93.31 101 SER A O 1
ATOM 787 N N . PHE A 1 102 ? 2.439 9.449 4.515 1.00 92.38 102 PHE A N 1
ATOM 788 C CA . PHE A 1 102 ? 2.618 9.521 5.962 1.00 92.38 102 PHE A CA 1
ATOM 789 C C . PHE A 1 102 ? 1.909 10.738 6.570 1.00 92.38 102 PHE A C 1
ATOM 791 O O . PHE A 1 102 ? 1.200 10.604 7.572 1.00 92.38 102 PHE A O 1
ATOM 798 N N . VAL A 1 103 ? 2.056 11.915 5.952 1.00 92.06 103 VAL A N 1
ATOM 799 C CA . VAL A 1 103 ? 1.399 13.150 6.399 1.00 92.06 103 VAL A CA 1
ATOM 800 C C . VAL A 1 103 ? -0.120 12.987 6.378 1.00 92.06 103 VAL A C 1
ATOM 802 O O . VAL A 1 103 ? -0.770 13.268 7.385 1.00 92.06 103 VAL A O 1
ATOM 805 N N . VAL A 1 104 ? -0.694 12.464 5.290 1.00 89.44 104 VAL A N 1
ATOM 806 C CA . VAL A 1 104 ? -2.147 12.240 5.191 1.00 89.44 104 VAL A CA 1
ATOM 807 C C . VAL A 1 104 ? -2.642 11.269 6.270 1.00 89.44 104 VAL A C 1
ATOM 809 O O . VAL A 1 104 ? -3.605 11.580 6.973 1.00 89.44 104 VAL A O 1
ATOM 812 N N . LEU A 1 105 ? -1.963 10.136 6.477 1.00 89.38 105 LEU A N 1
ATOM 813 C CA . LEU A 1 105 ? -2.333 9.169 7.522 1.00 89.38 105 LEU A CA 1
ATOM 814 C C . LEU A 1 105 ? -2.237 9.770 8.931 1.00 89.38 105 LEU A C 1
ATOM 816 O O . LEU A 1 105 ? -3.102 9.524 9.776 1.00 89.38 105 LEU A O 1
ATOM 820 N N . THR A 1 106 ? -1.214 10.588 9.182 1.00 90.56 106 THR A N 1
ATOM 821 C CA . THR A 1 106 ? -1.026 11.274 10.466 1.00 90.56 106 THR A CA 1
ATOM 822 C C . THR A 1 106 ? -2.133 12.296 10.707 1.00 90.56 106 THR A C 1
ATOM 824 O O . THR A 1 106 ? -2.714 12.329 11.791 1.00 90.56 106 THR A O 1
ATOM 827 N N . LEU A 1 107 ? -2.491 13.090 9.693 1.00 87.69 107 LEU A N 1
ATOM 828 C CA . LEU A 1 107 ? -3.607 14.033 9.772 1.00 87.69 107 LEU A CA 1
ATOM 829 C C . LEU A 1 107 ? -4.931 13.310 10.053 1.00 87.69 107 LEU A C 1
ATOM 831 O O . LEU A 1 107 ? -5.706 13.770 10.892 1.00 87.69 107 LEU A O 1
ATOM 835 N N . ILE A 1 108 ? -5.165 12.147 9.431 1.00 82.06 108 ILE A N 1
ATOM 836 C CA . ILE A 1 108 ? -6.326 11.294 9.731 1.00 82.06 108 ILE A CA 1
ATOM 837 C C . ILE A 1 108 ? -6.342 10.882 11.199 1.00 82.06 108 ILE A C 1
ATOM 839 O O . ILE A 1 108 ? -7.364 11.051 11.872 1.00 82.06 108 ILE A O 1
ATOM 843 N N . LEU A 1 109 ? -5.220 10.387 11.720 1.00 85.12 109 LEU A N 1
ATOM 844 C CA . LEU A 1 109 ? -5.126 9.998 13.122 1.00 85.12 109 LEU A CA 1
ATOM 845 C C . LEU A 1 109 ? -5.405 11.188 14.053 1.00 85.12 109 LEU A C 1
ATOM 847 O O . LEU A 1 109 ? -6.255 11.082 14.940 1.00 85.12 109 LEU A O 1
ATOM 851 N N . LEU A 1 110 ? -4.743 12.328 13.833 1.00 85.56 110 LEU A N 1
ATOM 852 C CA . LEU A 1 110 ? -4.903 13.535 14.652 1.00 85.56 110 LEU A CA 1
ATOM 853 C C . LEU A 1 110 ? -6.351 14.031 14.664 1.00 85.56 110 LEU A C 1
ATOM 855 O O . LEU A 1 110 ? -6.891 14.347 15.724 1.00 85.56 110 LEU A O 1
ATOM 859 N N . LEU A 1 111 ? -7.025 14.038 13.515 1.00 79.06 111 LEU A N 1
ATOM 860 C CA . LEU A 1 111 ? -8.422 14.463 13.431 1.00 79.06 111 LEU A CA 1
ATOM 861 C C . LEU A 1 111 ? -9.358 13.539 14.215 1.00 79.06 111 LEU A C 1
ATOM 863 O O . LEU A 1 111 ? -10.298 14.020 14.860 1.00 79.06 111 LEU A O 1
ATOM 867 N N . VAL A 1 112 ? -9.088 12.231 14.223 1.00 74.50 112 VAL A N 1
ATOM 868 C CA . VAL A 1 112 ? -9.852 11.276 15.037 1.00 74.50 112 VAL A CA 1
ATOM 869 C C . VAL A 1 112 ? -9.603 11.475 16.535 1.00 74.50 112 VAL A C 1
ATOM 871 O O . VAL A 1 112 ? -10.549 11.344 17.320 1.00 74.50 112 VAL A O 1
ATOM 874 N N . LEU A 1 113 ? -8.369 11.808 16.928 1.00 78.81 113 LEU A N 1
ATOM 875 C CA . LEU A 1 113 ? -7.998 12.081 18.320 1.00 78.81 113 LEU A CA 1
ATOM 876 C C . LEU A 1 113 ? -8.631 13.379 18.849 1.00 78.81 113 LEU A C 1
ATOM 878 O O . LEU A 1 113 ? -9.071 13.416 19.997 1.00 78.81 113 LEU A O 1
ATOM 882 N N . LEU A 1 114 ? -8.701 14.423 18.017 1.00 76.50 114 LEU A N 1
ATOM 883 C CA . LEU A 1 114 ? -9.092 15.774 18.436 1.00 76.50 114 LEU A CA 1
ATOM 884 C C . LEU A 1 114 ? -10.594 16.066 18.283 1.00 76.50 114 LEU A C 1
ATOM 886 O O . LEU A 1 114 ? -11.171 16.803 19.085 1.00 76.50 114 LEU A O 1
ATOM 890 N N . SER A 1 115 ? -11.270 15.517 17.268 1.00 63.59 115 SER A N 1
ATOM 891 C CA . SER A 1 115 ? -12.627 15.962 16.917 1.00 63.59 115 SER A CA 1
ATOM 892 C C . SER A 1 115 ? -13.721 15.049 17.471 1.00 63.59 115 SER A C 1
ATOM 894 O O . SER A 1 115 ? -13.964 13.962 16.954 1.00 63.59 115 SER A O 1
ATOM 896 N N . LYS A 1 116 ? -14.471 15.507 18.486 1.00 63.97 116 LYS A N 1
ATOM 897 C CA . LYS A 1 116 ? -15.665 14.792 18.993 1.00 63.97 116 LYS A CA 1
ATOM 898 C C . LYS A 1 116 ? -16.927 15.002 18.142 1.00 63.97 116 LYS A C 1
ATOM 900 O O . LYS A 1 116 ? -17.772 14.113 18.115 1.00 63.97 116 LYS A O 1
ATOM 905 N N . LYS A 1 117 ? -17.070 16.146 17.455 1.00 56.59 117 LYS A N 1
ATOM 906 C CA . LYS A 1 117 ? -18.352 16.592 16.859 1.00 56.59 117 LYS A CA 1
ATOM 907 C C . LYS A 1 117 ? -18.407 16.651 15.319 1.00 56.59 117 LYS A C 1
ATOM 909 O O . LYS A 1 117 ? -19.505 16.740 14.785 1.00 56.59 117 LYS A O 1
ATOM 914 N N . ARG A 1 118 ? -17.286 16.562 14.580 1.00 59.69 118 ARG A N 1
ATOM 915 C CA . ARG A 1 118 ? -17.265 16.694 13.094 1.00 59.69 118 ARG A CA 1
ATOM 916 C C . ARG A 1 118 ? -16.604 15.529 12.336 1.00 59.69 118 ARG A C 1
ATOM 918 O O . ARG A 1 118 ? -16.191 15.687 11.191 1.00 59.69 118 ARG A O 1
ATOM 925 N N . LYS A 1 119 ? -16.542 14.339 12.943 1.00 68.69 119 LYS A N 1
ATOM 926 C CA . LYS A 1 119 ? -15.803 13.177 12.407 1.00 68.69 119 LYS A CA 1
ATOM 927 C C . LYS A 1 119 ? -16.184 12.792 10.971 1.00 68.69 119 LYS A C 1
ATOM 929 O O . LYS A 1 119 ? -15.313 12.458 10.185 1.00 68.69 119 LYS A O 1
ATOM 934 N N . ARG A 1 120 ? -17.469 12.852 10.599 1.00 68.88 120 ARG A N 1
ATOM 935 C CA . ARG A 1 120 ? -17.924 12.354 9.287 1.00 68.88 120 ARG A CA 1
ATOM 936 C C . ARG A 1 120 ? -17.477 13.236 8.117 1.00 68.88 120 ARG A C 1
ATOM 938 O O . ARG A 1 120 ? -16.953 12.701 7.153 1.00 68.88 120 ARG A O 1
ATOM 945 N N . ILE A 1 121 ? -17.652 14.555 8.213 1.00 73.56 121 ILE A N 1
ATOM 946 C CA . ILE A 1 121 ? -17.267 15.500 7.147 1.00 73.56 121 ILE A CA 1
ATOM 947 C C . ILE A 1 121 ? -15.747 15.504 6.972 1.00 73.56 121 ILE A C 1
ATOM 949 O O . ILE A 1 121 ? -15.254 15.414 5.854 1.00 73.56 121 ILE A O 1
ATOM 953 N N . LEU A 1 122 ? -15.009 15.530 8.085 1.00 70.06 122 LEU A N 1
ATOM 954 C CA . LEU A 1 122 ? -13.547 15.508 8.066 1.00 70.06 122 LEU A CA 1
ATOM 955 C C . LEU A 1 122 ? -13.012 14.205 7.466 1.00 70.06 122 LEU A C 1
ATOM 957 O O . LEU A 1 122 ? -12.134 14.250 6.616 1.00 70.06 122 LEU A O 1
ATOM 961 N N . ASN A 1 123 ? -13.587 13.052 7.813 1.00 70.56 123 ASN A N 1
ATOM 962 C CA . ASN A 1 123 ? -13.157 11.784 7.222 1.00 70.56 123 ASN A CA 1
ATOM 963 C C . ASN A 1 123 ? -13.447 11.703 5.712 1.00 70.56 123 ASN A C 1
ATOM 965 O O . ASN A 1 123 ? -12.663 11.109 4.981 1.00 70.56 123 ASN A O 1
ATOM 969 N N . VAL A 1 124 ? -14.551 12.292 5.235 1.00 79.00 124 VAL A N 1
ATOM 970 C CA . VAL A 1 124 ? -14.850 12.373 3.793 1.00 79.00 124 VAL A CA 1
ATOM 971 C C . VAL A 1 124 ? -13.834 13.270 3.088 1.00 79.00 124 VAL A C 1
ATOM 973 O O . VAL A 1 124 ? -13.275 12.866 2.073 1.00 79.00 124 VAL A O 1
ATOM 976 N N . ALA A 1 125 ? -13.537 14.442 3.655 1.00 79.38 125 ALA A N 1
ATOM 977 C CA . ALA A 1 125 ? -12.522 15.349 3.123 1.00 79.38 125 ALA A CA 1
ATOM 978 C C . ALA A 1 125 ? -11.139 14.684 3.032 1.00 79.38 125 ALA A C 1
ATOM 980 O O . ALA A 1 125 ? -10.408 14.909 2.075 1.00 79.38 125 ALA A O 1
ATOM 981 N N . LEU A 1 126 ? -10.798 13.816 3.986 1.00 77.56 126 LEU A N 1
ATOM 982 C CA . LEU A 1 126 ? -9.529 13.089 3.980 1.00 77.56 126 LEU A CA 1
ATOM 983 C C . LEU A 1 126 ? -9.468 11.992 2.918 1.00 77.56 126 LEU A C 1
ATOM 985 O O . LEU A 1 126 ? -8.409 11.786 2.345 1.00 77.56 126 LEU A O 1
ATOM 989 N N . ILE A 1 127 ? -10.582 11.324 2.603 1.00 82.44 127 ILE A N 1
ATOM 990 C CA . ILE A 1 127 ? -10.618 10.402 1.456 1.00 82.44 127 ILE A CA 1
ATOM 991 C C . ILE A 1 127 ? -10.430 11.176 0.155 1.00 82.44 127 ILE A C 1
ATOM 993 O O . ILE A 1 127 ? -9.660 10.744 -0.695 1.00 82.44 127 ILE A O 1
ATOM 997 N N . ILE A 1 128 ? -11.096 12.327 0.019 1.00 87.81 128 ILE A N 1
ATOM 998 C CA . ILE A 1 128 ? -10.910 13.210 -1.138 1.00 87.81 128 ILE A CA 1
ATOM 999 C C . ILE A 1 128 ? -9.440 13.627 -1.241 1.00 87.81 128 ILE A C 1
ATOM 1001 O O . ILE A 1 128 ? -8.875 13.567 -2.326 1.00 87.81 128 ILE A O 1
ATOM 1005 N N . LEU A 1 129 ? -8.799 13.966 -0.119 1.00 88.75 129 LEU A N 1
ATOM 1006 C CA . LEU A 1 129 ? -7.375 14.289 -0.077 1.00 88.75 129 LEU A CA 1
ATOM 1007 C C . LEU A 1 129 ? -6.491 13.098 -0.485 1.00 88.75 129 LEU A C 1
ATOM 1009 O O . LEU A 1 129 ? -5.562 13.288 -1.262 1.00 88.75 129 LEU A O 1
ATOM 1013 N N . SER A 1 130 ? -6.784 11.878 -0.022 1.00 89.94 130 SER A N 1
ATOM 1014 C CA . SER A 1 130 ? -6.042 10.675 -0.429 1.00 89.94 130 SER A CA 1
ATOM 1015 C C . SER A 1 130 ? -6.194 10.383 -1.925 1.00 89.94 130 SER A C 1
ATOM 1017 O O . SER A 1 130 ? -5.222 10.016 -2.576 1.00 89.94 130 SER A O 1
ATOM 1019 N N . VAL A 1 131 ? -7.389 10.579 -2.494 1.00 91.81 131 VAL A N 1
ATOM 1020 C CA . VAL A 1 131 ? -7.628 10.431 -3.941 1.00 91.81 131 VAL A CA 1
ATOM 1021 C C . VAL A 1 131 ? -6.916 11.528 -4.731 1.00 91.81 131 VAL A C 1
ATOM 1023 O O . VAL A 1 131 ? -6.257 11.231 -5.722 1.00 91.81 131 VAL A O 1
ATOM 1026 N N . ALA A 1 132 ? -6.990 12.780 -4.276 1.00 93.00 132 ALA A N 1
ATOM 1027 C CA . ALA A 1 132 ? -6.263 13.889 -4.885 1.00 93.00 132 ALA A CA 1
ATOM 1028 C C . ALA A 1 132 ? -4.750 13.637 -4.866 1.00 93.00 132 ALA A C 1
ATOM 1030 O O . ALA A 1 132 ? -4.082 13.893 -5.860 1.00 93.00 132 ALA A O 1
ATOM 1031 N N . LEU A 1 133 ? -4.220 13.070 -3.777 1.00 93.94 133 LEU A N 1
ATOM 1032 C CA . LEU A 1 133 ? -2.813 12.698 -3.686 1.00 93.94 133 LEU A CA 1
ATOM 1033 C C . LEU A 1 133 ? -2.435 11.636 -4.726 1.00 93.94 133 LEU A C 1
ATOM 1035 O O . LEU A 1 133 ? -1.401 11.780 -5.367 1.00 93.94 133 LEU A O 1
ATOM 1039 N N . ILE A 1 134 ? -3.276 10.618 -4.944 1.00 95.69 134 ILE A N 1
ATOM 1040 C CA . ILE A 1 134 ? -3.052 9.626 -6.011 1.00 95.69 134 ILE A CA 1
ATOM 1041 C C . ILE A 1 134 ? -2.971 10.318 -7.377 1.00 95.69 134 ILE A C 1
ATOM 1043 O O . ILE A 1 134 ? -2.025 10.072 -8.121 1.00 95.69 134 ILE A O 1
ATOM 1047 N N . ILE A 1 135 ? -3.930 11.194 -7.695 1.00 96.19 135 ILE A N 1
ATOM 1048 C CA . ILE A 1 135 ? -3.985 11.892 -8.990 1.00 96.19 135 ILE A CA 1
ATOM 1049 C C . ILE A 1 135 ? -2.751 12.779 -9.176 1.00 96.19 135 ILE A C 1
ATOM 1051 O O . ILE A 1 135 ? -2.057 12.656 -10.179 1.00 96.19 135 ILE A O 1
ATOM 1055 N N . VAL A 1 136 ? -2.432 13.619 -8.189 1.00 95.81 136 VAL A N 1
ATOM 1056 C CA . VAL A 1 136 ? -1.282 14.531 -8.253 1.00 95.81 136 VAL A CA 1
ATOM 1057 C C . VAL A 1 136 ? 0.027 13.752 -8.365 1.00 95.81 136 VAL A C 1
ATOM 1059 O O . VAL A 1 136 ? 0.867 14.089 -9.194 1.00 95.81 136 VAL A O 1
ATOM 1062 N N . SER A 1 137 ? 0.219 12.691 -7.576 1.00 95.38 137 SER A N 1
ATOM 1063 C CA . SER A 1 137 ? 1.426 11.866 -7.683 1.00 95.38 137 SER A CA 1
ATOM 1064 C C . SER A 1 137 ? 1.532 11.169 -9.039 1.00 95.38 137 SER A C 1
ATOM 1066 O O . SER A 1 137 ? 2.631 11.087 -9.579 1.00 95.38 137 SER A O 1
ATOM 1068 N N . PHE A 1 138 ? 0.413 10.717 -9.613 1.00 95.88 138 PHE A N 1
ATOM 1069 C CA . PHE A 1 138 ? 0.391 10.151 -10.960 1.00 95.88 138 PHE A CA 1
ATOM 1070 C C . PHE A 1 138 ? 0.763 11.190 -12.022 1.00 95.88 138 PHE A C 1
ATOM 1072 O O . PHE A 1 138 ? 1.649 10.941 -12.832 1.00 95.88 138 PHE A O 1
ATOM 1079 N N . GLU A 1 139 ? 0.150 12.374 -12.000 1.00 96.31 139 GLU A N 1
ATOM 1080 C CA . GLU A 1 139 ? 0.454 13.447 -12.954 1.00 96.31 139 GLU A CA 1
ATOM 1081 C C . GLU A 1 139 ? 1.917 13.892 -12.871 1.00 96.31 139 GLU A C 1
ATOM 1083 O O . GLU A 1 139 ? 2.580 14.044 -13.897 1.00 96.31 139 GLU A O 1
ATOM 1088 N N . LEU A 1 140 ? 2.446 14.066 -11.655 1.00 95.50 140 LEU A N 1
ATOM 1089 C CA . LEU A 1 140 ? 3.850 14.418 -11.447 1.00 95.50 140 LEU A CA 1
ATOM 1090 C C . LEU A 1 140 ? 4.786 13.303 -11.919 1.00 95.50 140 LEU A C 1
ATOM 1092 O O . LEU A 1 140 ? 5.817 13.593 -12.525 1.00 95.50 140 LEU A O 1
ATOM 1096 N N . TRP A 1 141 ? 4.418 12.040 -11.699 1.00 95.56 141 TRP A N 1
ATOM 1097 C CA . TRP A 1 141 ? 5.176 10.913 -12.227 1.00 95.56 141 TRP A CA 1
ATOM 1098 C C . TRP A 1 141 ? 5.192 10.929 -13.757 1.00 95.56 141 TRP A C 1
ATOM 1100 O O . TRP A 1 141 ? 6.271 10.908 -14.340 1.00 95.56 141 TRP A O 1
ATOM 1110 N N . MET A 1 142 ? 4.037 11.070 -14.409 1.00 94.69 142 MET A N 1
ATOM 1111 C CA . MET A 1 142 ? 3.957 11.107 -15.873 1.00 94.69 142 MET A CA 1
ATOM 1112 C C . MET A 1 142 ? 4.676 12.317 -16.480 1.00 94.69 142 MET A C 1
ATOM 1114 O O . MET A 1 142 ? 5.225 12.219 -17.574 1.00 94.69 142 MET A O 1
ATOM 1118 N N . LYS A 1 143 ? 4.685 13.461 -15.787 1.00 95.50 143 LYS A N 1
ATOM 1119 C CA . LYS A 1 143 ? 5.298 14.700 -16.282 1.00 95.50 143 LYS A CA 1
ATOM 1120 C C . LYS A 1 143 ? 6.819 14.724 -16.142 1.00 95.50 143 LYS A C 1
ATOM 1122 O O . LYS A 1 143 ? 7.492 15.265 -17.014 1.00 95.50 143 LYS A O 1
ATOM 1127 N N . TYR A 1 144 ? 7.346 14.217 -15.031 1.00 92.81 144 TYR A N 1
ATOM 1128 C CA . TYR A 1 144 ? 8.768 14.343 -14.693 1.00 92.81 144 TYR A CA 1
ATOM 1129 C C . TYR A 1 144 ? 9.545 13.023 -14.803 1.00 92.81 144 TYR A C 1
ATOM 1131 O O . TYR A 1 144 ? 10.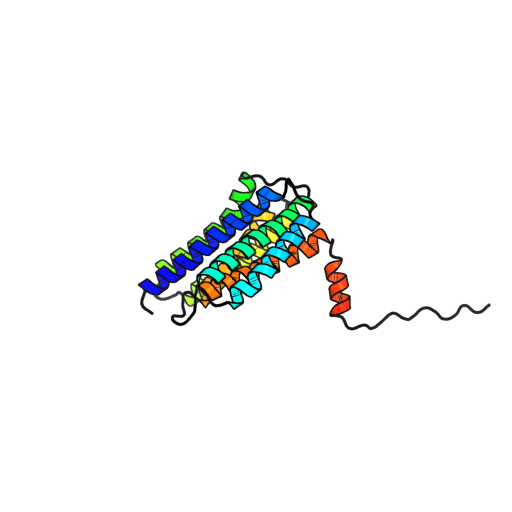757 13.048 -14.622 1.00 92.81 144 TYR A O 1
ATOM 1139 N N . ASP A 1 145 ? 8.858 11.895 -15.038 1.00 87.81 145 ASP A N 1
ATOM 1140 C CA . ASP A 1 145 ? 9.381 10.512 -15.016 1.00 87.81 145 ASP A CA 1
ATOM 1141 C C . ASP A 1 145 ? 10.346 10.242 -13.848 1.00 87.81 145 ASP A C 1
ATOM 1143 O O . ASP A 1 145 ? 11.342 9.533 -13.958 1.00 87.81 145 ASP A O 1
ATOM 1147 N N . ASN A 1 146 ? 10.052 10.855 -12.701 1.00 89.44 146 ASN A N 1
ATOM 1148 C CA . ASN A 1 146 ? 10.896 10.798 -11.517 1.00 89.44 146 ASN A CA 1
ATOM 1149 C C . ASN A 1 146 ? 10.424 9.677 -10.579 1.00 89.44 146 ASN A C 1
ATOM 1151 O O . ASN A 1 146 ? 9.223 9.512 -10.322 1.00 89.44 146 ASN A O 1
ATOM 1155 N N . MET A 1 147 ? 11.380 8.918 -10.044 1.00 89.56 147 MET A N 1
ATOM 1156 C CA . MET A 1 147 ? 11.122 7.738 -9.225 1.00 89.56 147 MET A CA 1
ATOM 1157 C C . MET A 1 147 ? 10.440 8.085 -7.887 1.00 89.56 147 MET A C 1
ATOM 1159 O O . MET A 1 147 ? 9.587 7.325 -7.428 1.00 89.56 147 MET A O 1
ATOM 1163 N N . SER A 1 148 ? 10.681 9.264 -7.315 1.00 91.56 148 SER A N 1
ATOM 1164 C CA . SER A 1 148 ? 10.051 9.732 -6.076 1.00 91.56 148 SER A CA 1
ATOM 1165 C C . SER A 1 148 ? 8.546 9.940 -6.259 1.00 91.56 148 SER A C 1
ATOM 1167 O O . SER A 1 148 ? 7.758 9.591 -5.377 1.00 91.56 148 SER A O 1
ATOM 1169 N N . TYR A 1 149 ? 8.116 10.445 -7.422 1.00 93.56 149 TYR A N 1
ATOM 1170 C CA . TYR A 1 149 ? 6.690 10.580 -7.740 1.00 93.56 149 TYR A CA 1
ATOM 1171 C C . TYR A 1 149 ? 6.038 9.228 -8.027 1.00 93.56 149 TYR A C 1
ATOM 1173 O O . TYR A 1 149 ? 4.916 8.995 -7.575 1.00 93.56 149 TYR A O 1
ATOM 1181 N N . MET A 1 150 ? 6.756 8.312 -8.688 1.00 94.06 150 MET A N 1
ATOM 1182 C CA . MET A 1 150 ? 6.310 6.926 -8.856 1.00 94.06 150 MET A CA 1
ATOM 1183 C C . MET A 1 150 ? 6.084 6.265 -7.489 1.00 94.06 150 MET A C 1
ATOM 1185 O O . MET A 1 150 ? 4.997 5.759 -7.218 1.00 94.06 150 MET A O 1
ATOM 1189 N N . PHE A 1 151 ? 7.058 6.336 -6.577 1.00 93.12 151 PHE A N 1
ATOM 1190 C CA . PHE A 1 151 ? 6.899 5.844 -5.206 1.00 93.12 151 PHE A CA 1
ATOM 1191 C C . PHE A 1 151 ? 5.736 6.503 -4.478 1.00 93.12 151 PHE A C 1
ATOM 1193 O O . PHE A 1 151 ? 4.945 5.808 -3.833 1.00 93.12 151 PHE A O 1
ATOM 1200 N N . GLY A 1 152 ? 5.613 7.824 -4.608 1.00 94.50 152 GLY A N 1
ATOM 1201 C CA . GLY A 1 152 ? 4.510 8.594 -4.050 1.00 94.50 152 GLY A CA 1
ATOM 1202 C C . GLY A 1 152 ? 3.153 8.076 -4.503 1.00 94.50 152 GLY A C 1
ATOM 1203 O O . GLY A 1 152 ? 2.279 7.856 -3.667 1.00 94.50 152 GLY A O 1
ATOM 1204 N N . PHE A 1 153 ? 3.002 7.782 -5.794 1.00 96.75 153 PHE A N 1
ATOM 1205 C CA . PHE A 1 153 ? 1.771 7.245 -6.366 1.00 96.75 153 PHE A CA 1
ATOM 1206 C C . PHE A 1 153 ? 1.386 5.889 -5.754 1.00 96.75 153 PHE A C 1
ATOM 1208 O O . PHE A 1 153 ? 0.269 5.727 -5.255 1.00 96.75 153 PHE A O 1
ATOM 1215 N N . PHE A 1 154 ? 2.314 4.928 -5.705 1.00 96.62 154 PHE A N 1
ATOM 1216 C CA . PHE A 1 154 ? 2.029 3.605 -5.134 1.00 96.62 154 PHE A CA 1
ATOM 1217 C C . PHE A 1 154 ? 1.803 3.654 -3.612 1.00 96.62 154 PHE A C 1
ATOM 1219 O O . PHE A 1 154 ? 0.908 2.978 -3.095 1.00 96.62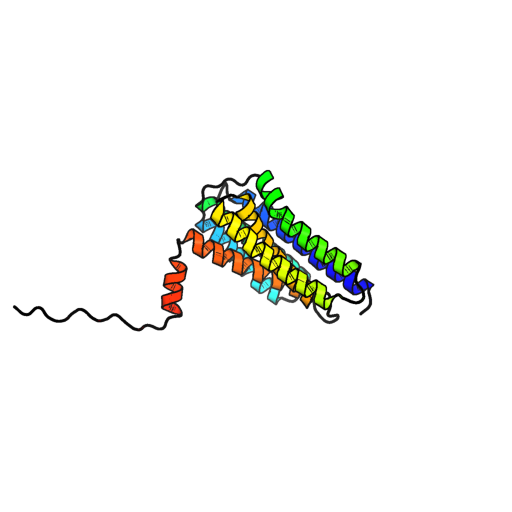 154 PHE A O 1
ATOM 1226 N N . CYS A 1 155 ? 2.533 4.504 -2.882 1.00 96.00 155 CYS A N 1
ATOM 1227 C CA . CYS A 1 155 ? 2.287 4.730 -1.455 1.00 96.00 155 CYS A CA 1
ATOM 1228 C C . CYS A 1 155 ? 0.920 5.385 -1.205 1.00 96.00 155 CYS A C 1
ATOM 1230 O O . CYS A 1 155 ? 0.220 5.010 -0.258 1.00 96.00 155 CYS A O 1
ATOM 1232 N N . ALA A 1 156 ? 0.507 6.318 -2.071 1.00 96.12 156 ALA A N 1
ATOM 1233 C CA . ALA A 1 156 ? -0.781 6.995 -1.975 1.00 96.12 156 ALA A CA 1
ATOM 1234 C C . ALA A 1 156 ? -1.947 6.016 -2.168 1.00 96.12 156 ALA A C 1
ATOM 1236 O O . ALA A 1 156 ? -2.942 6.112 -1.448 1.00 96.12 156 ALA A O 1
ATOM 1237 N N . ILE A 1 157 ? -1.801 5.015 -3.047 1.00 97.19 157 ILE A N 1
ATOM 1238 C CA . ILE A 1 157 ? -2.768 3.913 -3.188 1.00 97.19 157 ILE A CA 1
ATOM 1239 C C . ILE A 1 157 ? -2.934 3.164 -1.860 1.00 97.19 157 ILE A C 1
ATOM 1241 O O . ILE A 1 157 ? -4.055 3.021 -1.365 1.00 97.19 157 ILE A O 1
ATOM 1245 N N . ILE A 1 158 ? -1.830 2.725 -1.244 1.00 96.50 158 ILE A N 1
ATOM 1246 C CA . ILE A 1 158 ? -1.857 2.006 0.042 1.00 96.50 158 ILE A CA 1
ATOM 1247 C C . ILE A 1 158 ? -2.532 2.870 1.118 1.00 96.50 158 ILE A C 1
ATOM 1249 O O . ILE A 1 158 ? -3.428 2.411 1.835 1.00 96.50 158 ILE A O 1
ATOM 1253 N N . SER A 1 159 ? -2.144 4.145 1.195 1.00 94.50 159 SER A N 1
ATOM 1254 C CA . SER A 1 159 ? -2.711 5.121 2.125 1.00 94.50 159 SER A CA 1
ATOM 1255 C C . SER A 1 159 ? -4.218 5.316 1.924 1.00 94.50 159 SER A C 1
ATOM 1257 O O . SER A 1 159 ? -4.977 5.327 2.898 1.00 94.50 159 SER A O 1
ATOM 1259 N N . ALA A 1 160 ? -4.692 5.404 0.679 1.00 94.25 160 ALA A N 1
ATOM 1260 C CA . ALA A 1 160 ? -6.107 5.583 0.367 1.00 94.25 160 ALA A CA 1
ATOM 1261 C C . ALA A 1 160 ? -6.963 4.390 0.817 1.00 94.25 160 ALA A C 1
ATOM 1263 O O . ALA A 1 160 ? -8.015 4.590 1.433 1.00 94.25 160 ALA A O 1
ATOM 1264 N N . PHE A 1 161 ? -6.499 3.154 0.604 1.00 94.94 161 PHE A N 1
ATOM 1265 C CA . PHE A 1 161 ? -7.210 1.966 1.090 1.00 94.94 161 PHE A CA 1
ATOM 1266 C C . PHE A 1 161 ? -7.317 1.953 2.617 1.00 94.94 161 PHE A C 1
ATOM 1268 O O . PHE A 1 161 ? -8.408 1.744 3.159 1.00 94.94 161 PHE A O 1
ATOM 1275 N N . TYR A 1 162 ? -6.231 2.259 3.332 1.00 92.75 162 TYR A N 1
ATOM 1276 C CA . TYR A 1 162 ? -6.280 2.345 4.793 1.00 92.75 162 TYR A CA 1
ATOM 1277 C C . TYR A 1 162 ? -7.114 3.527 5.298 1.00 92.75 162 TYR A C 1
ATOM 1279 O O . TYR A 1 162 ? -7.830 3.377 6.289 1.00 92.75 162 TYR A O 1
ATOM 1287 N N . SER A 1 163 ? -7.129 4.654 4.583 1.00 89.44 163 SER A N 1
ATOM 1288 C CA . SER A 1 163 ? -8.040 5.782 4.840 1.00 89.44 163 SER A CA 1
ATOM 1289 C C . SER A 1 163 ? -9.513 5.355 4.727 1.00 89.44 163 SER A C 1
ATOM 1291 O O . SER A 1 163 ? -10.347 5.718 5.563 1.00 89.44 163 SER A O 1
ATOM 1293 N N . GLY A 1 164 ? -9.838 4.503 3.749 1.00 88.94 164 GLY A N 1
ATOM 1294 C CA . GLY A 1 164 ? -11.154 3.874 3.628 1.00 88.94 164 GLY A CA 1
ATOM 1295 C C . GLY A 1 164 ? -11.490 2.975 4.824 1.00 88.94 164 GLY A C 1
ATOM 1296 O O . GLY A 1 164 ? -12.579 3.082 5.400 1.00 88.94 164 GLY A O 1
ATOM 1297 N N . VAL A 1 165 ? -10.538 2.142 5.265 1.00 89.69 165 VAL A N 1
ATOM 1298 C CA . VAL A 1 165 ? -10.692 1.294 6.464 1.00 89.69 165 VAL A CA 1
ATOM 1299 C C . VAL A 1 165 ? -10.936 2.145 7.713 1.00 89.69 165 VAL A C 1
ATOM 1301 O O . VAL A 1 165 ? -11.827 1.813 8.502 1.00 89.69 165 VAL A O 1
ATOM 1304 N N . PHE A 1 166 ? -10.218 3.263 7.874 1.00 84.31 166 PHE A N 1
ATOM 1305 C CA . PHE A 1 166 ? -10.448 4.235 8.946 1.00 84.31 166 PHE A CA 1
ATOM 1306 C C . PHE A 1 166 ? -11.898 4.720 8.969 1.00 84.31 166 PHE A C 1
ATOM 1308 O O . PHE A 1 166 ? -12.570 4.592 9.997 1.00 84.31 166 PHE A O 1
ATOM 1315 N N . LEU A 1 167 ? -12.414 5.228 7.842 1.00 79.62 167 LEU A N 1
ATOM 1316 C CA . LEU A 1 167 ? -13.784 5.743 7.773 1.00 79.62 167 LEU A CA 1
ATOM 1317 C C . LEU A 1 167 ? -14.814 4.656 8.104 1.00 79.62 167 LEU A C 1
ATOM 1319 O O . LEU A 1 167 ? -15.771 4.901 8.848 1.00 79.62 167 LEU A O 1
ATOM 1323 N N . TYR A 1 168 ? -14.614 3.463 7.549 1.00 79.56 168 TYR A N 1
ATOM 1324 C CA . TYR A 1 168 ? -15.587 2.382 7.604 1.00 79.56 168 TYR A CA 1
ATOM 1325 C C . TYR A 1 168 ? -15.639 1.670 8.962 1.00 79.56 168 TYR A C 1
ATOM 1327 O O . TYR A 1 168 ? -16.716 1.267 9.417 1.00 79.56 168 TYR A O 1
ATOM 1335 N N . THR A 1 169 ? -14.489 1.542 9.627 1.00 75.12 169 THR A N 1
ATOM 1336 C CA . THR A 1 169 ? -14.291 0.602 10.741 1.00 75.12 169 THR A CA 1
ATOM 1337 C C . THR A 1 169 ? -14.079 1.288 12.084 1.00 75.12 169 THR A C 1
ATOM 1339 O O . THR A 1 169 ? -14.519 0.766 13.116 1.00 75.12 169 THR A O 1
ATOM 1342 N N . ALA A 1 170 ? -13.435 2.460 12.107 1.00 62.16 170 ALA A N 1
ATOM 1343 C CA . ALA A 1 170 ? -13.125 3.168 13.354 1.00 62.16 170 ALA A CA 1
ATOM 1344 C C . ALA A 1 170 ? -14.373 3.762 14.035 1.00 62.16 170 ALA A C 1
ATOM 1346 O O . ALA A 1 170 ? -14.349 4.046 15.233 1.00 62.16 170 ALA A O 1
ATOM 1347 N N . ASN A 1 171 ? -15.473 3.899 13.284 1.00 62.91 171 ASN A N 1
ATOM 1348 C CA . ASN A 1 171 ? -16.736 4.476 13.750 1.00 62.91 171 ASN A CA 1
ATOM 1349 C C . ASN A 1 171 ? -17.840 3.438 14.049 1.00 62.91 171 ASN A C 1
ATOM 1351 O O . ASN A 1 171 ? -18.932 3.834 14.453 1.00 62.91 171 ASN A O 1
ATOM 1355 N N . LYS A 1 172 ? -17.595 2.129 13.857 1.00 71.56 172 LYS A N 1
ATOM 1356 C CA . LYS A 1 172 ? -18.589 1.055 14.074 1.00 71.56 172 LYS A CA 1
ATOM 1357 C C . LYS A 1 172 ? -18.110 0.057 15.137 1.00 71.56 172 LYS A C 1
ATOM 1359 O O . LYS A 1 172 ? -17.059 -0.557 14.968 1.00 71.56 172 LYS A O 1
ATOM 1364 N N . GLU A 1 173 ? -18.891 -0.136 16.206 1.00 65.00 173 GLU A N 1
ATOM 1365 C CA . GLU A 1 173 ? -18.490 -0.941 17.379 1.00 65.00 173 GLU A CA 1
ATOM 1366 C C . GLU A 1 173 ? -18.461 -2.456 17.118 1.00 65.00 173 GLU A C 1
ATOM 1368 O O . GLU A 1 173 ? -17.531 -3.129 17.552 1.00 65.00 173 GLU A O 1
ATOM 1373 N N . ASN A 1 174 ? -19.393 -2.988 16.323 1.00 72.62 174 ASN A N 1
ATOM 1374 C CA . ASN A 1 174 ? -19.555 -4.442 16.147 1.00 72.62 174 ASN A CA 1
ATOM 1375 C C . ASN A 1 174 ? -18.715 -5.045 15.009 1.00 72.62 174 ASN A C 1
ATOM 1377 O O . ASN A 1 174 ? -18.930 -6.187 14.605 1.00 72.62 174 ASN A O 1
ATOM 1381 N N . ARG A 1 175 ? -17.763 -4.289 14.449 1.00 80.38 175 ARG A N 1
ATOM 1382 C CA . ARG A 1 175 ? -16.943 -4.759 13.325 1.00 80.38 175 ARG A CA 1
ATOM 1383 C C . ARG A 1 175 ? -15.609 -5.333 13.772 1.00 80.38 175 ARG A C 1
ATOM 1385 O O . ARG A 1 175 ? -14.901 -4.735 14.591 1.00 80.38 175 ARG A O 1
ATOM 1392 N N . ASN A 1 176 ? -15.225 -6.442 13.146 1.00 89.25 176 ASN A N 1
ATOM 1393 C CA . ASN A 1 176 ? -13.903 -7.029 13.303 1.00 89.25 176 ASN A CA 1
ATOM 1394 C C . ASN A 1 176 ? -12.864 -6.206 12.528 1.00 89.25 176 ASN A C 1
ATOM 1396 O O . ASN A 1 176 ? -12.696 -6.374 11.324 1.00 89.25 176 ASN A O 1
ATOM 1400 N N . ILE A 1 177 ? -12.149 -5.346 13.250 1.00 92.19 177 ILE A N 1
ATOM 1401 C CA . ILE A 1 177 ? -11.162 -4.435 12.671 1.00 92.19 177 ILE A CA 1
ATOM 1402 C C . ILE A 1 177 ? -10.046 -5.143 11.904 1.00 92.19 177 ILE A C 1
ATOM 1404 O O . ILE A 1 177 ? -9.643 -4.666 10.851 1.00 92.19 177 ILE A O 1
ATOM 1408 N N . MET A 1 178 ? -9.589 -6.302 12.382 1.00 94.69 178 MET A N 1
ATOM 1409 C CA . MET A 1 178 ? -8.515 -7.045 11.715 1.00 94.69 178 MET A CA 1
ATOM 1410 C C . MET A 1 178 ? -8.967 -7.587 10.363 1.00 94.69 178 MET A C 1
ATOM 1412 O O . MET A 1 178 ? -8.197 -7.580 9.408 1.00 94.69 178 MET A O 1
ATOM 1416 N N . ARG A 1 179 ? -10.238 -7.994 10.262 1.00 94.94 179 ARG A N 1
ATOM 1417 C CA . ARG A 1 179 ? -10.831 -8.405 8.989 1.00 94.94 179 ARG A CA 1
ATOM 1418 C C . ARG A 1 179 ? -10.872 -7.244 8.002 1.00 94.94 179 ARG A C 1
ATOM 1420 O O . ARG A 1 179 ? -10.517 -7.436 6.848 1.00 94.94 179 ARG A O 1
ATOM 1427 N N . ASP A 1 180 ? -11.292 -6.064 8.452 1.00 94.81 180 ASP A N 1
ATOM 1428 C CA . ASP A 1 180 ? -11.414 -4.884 7.591 1.00 94.81 180 ASP A CA 1
ATOM 1429 C C . ASP A 1 180 ? -10.032 -4.364 7.139 1.00 94.81 180 ASP A C 1
ATOM 1431 O O . ASP A 1 180 ? -9.865 -4.028 5.970 1.00 94.81 180 ASP A O 1
ATOM 1435 N N . ILE A 1 181 ? -9.023 -4.378 8.022 1.00 96.00 181 ILE A N 1
ATOM 1436 C CA . ILE A 1 181 ? -7.616 -4.077 7.684 1.00 96.00 181 ILE A CA 1
ATOM 1437 C C . ILE A 1 181 ? -7.092 -5.069 6.639 1.00 96.00 181 ILE A C 1
ATOM 1439 O O . ILE A 1 181 ? -6.551 -4.653 5.619 1.00 96.00 181 ILE A O 1
ATOM 1443 N N . SER A 1 182 ? -7.290 -6.371 6.865 1.00 97.19 182 SER A N 1
ATOM 1444 C CA . SER A 1 182 ? -6.896 -7.411 5.909 1.00 97.19 182 SER A CA 1
ATOM 1445 C C . SER A 1 182 ? -7.612 -7.247 4.571 1.00 97.19 182 SER A C 1
ATOM 1447 O O . SER A 1 182 ? -6.970 -7.319 3.535 1.00 97.19 182 SER A O 1
ATOM 1449 N N . PHE A 1 183 ? -8.905 -6.923 4.558 1.00 95.81 183 PHE A N 1
ATOM 1450 C CA . PHE A 1 183 ? -9.625 -6.639 3.315 1.00 95.81 183 PHE A CA 1
ATOM 1451 C C . PHE A 1 183 ? -9.066 -5.412 2.575 1.00 95.81 183 PHE A C 1
ATOM 1453 O O . PHE A 1 183 ? -8.906 -5.444 1.356 1.00 95.81 183 PHE A O 1
ATOM 1460 N N . GLY A 1 184 ? -8.703 -4.354 3.308 1.00 96.38 184 GLY A N 1
ATOM 1461 C CA . GLY A 1 184 ? -8.012 -3.192 2.747 1.00 96.38 184 GLY A CA 1
ATOM 1462 C C . GLY A 1 184 ? -6.683 -3.555 2.079 1.00 96.38 184 GLY A C 1
ATOM 1463 O O . GLY A 1 184 ? -6.363 -2.991 1.032 1.00 96.38 184 GLY A O 1
ATOM 1464 N N . SER A 1 185 ? -5.950 -4.537 2.623 1.00 97.94 185 SER A N 1
ATOM 1465 C CA . SER A 1 185 ? -4.691 -4.980 2.021 1.00 97.94 185 SER A CA 1
ATOM 1466 C C . SER A 1 185 ? -4.862 -5.757 0.720 1.00 97.94 185 SER A C 1
ATOM 1468 O O . SER A 1 185 ? -4.049 -5.603 -0.189 1.00 97.94 185 SER A O 1
ATOM 1470 N N . PHE A 1 186 ? -5.948 -6.526 0.582 1.00 98.00 186 PHE A N 1
ATOM 1471 C CA . PHE A 1 186 ? -6.321 -7.114 -0.709 1.00 98.00 186 PHE A CA 1
ATOM 1472 C C . PHE A 1 186 ? -6.591 -6.041 -1.755 1.00 98.00 186 PHE A C 1
ATOM 1474 O O . PHE A 1 186 ? -6.112 -6.141 -2.883 1.00 98.00 186 PHE A O 1
ATOM 1481 N N . GLY A 1 187 ? -7.331 -5.004 -1.362 1.00 97.25 187 GLY A N 1
ATOM 1482 C CA . GLY A 1 187 ? -7.693 -3.905 -2.245 1.00 97.25 187 GLY A CA 1
ATOM 1483 C C . GLY A 1 187 ? -6.477 -3.189 -2.832 1.00 97.25 187 GLY A C 1
ATOM 1484 O O . GLY A 1 187 ? -6.376 -3.086 -4.056 1.00 97.25 187 GLY A O 1
ATOM 1485 N N . PHE A 1 188 ? -5.531 -2.749 -1.988 1.00 97.56 188 PHE A N 1
ATOM 1486 C CA . PHE A 1 188 ? -4.344 -2.067 -2.512 1.00 97.56 188 PHE A CA 1
ATOM 1487 C C . PHE A 1 188 ? -3.487 -3.009 -3.355 1.00 97.56 188 PHE A C 1
ATOM 1489 O O . PHE A 1 188 ? -3.034 -2.596 -4.416 1.00 97.56 188 PHE A O 1
ATOM 1496 N N . PHE A 1 189 ? -3.289 -4.267 -2.937 1.00 98.38 189 PHE A N 1
ATOM 1497 C CA . PHE A 1 189 ? -2.467 -5.203 -3.705 1.00 98.38 189 PHE A CA 1
ATOM 1498 C C . PHE A 1 189 ? -3.030 -5.382 -5.110 1.00 98.38 189 PHE A C 1
ATOM 1500 O O . PHE A 1 189 ? -2.284 -5.275 -6.077 1.00 98.38 189 PHE A O 1
ATOM 1507 N N . MET A 1 190 ? -4.337 -5.639 -5.223 1.00 98.00 190 MET A N 1
ATOM 1508 C CA . MET A 1 190 ? -4.974 -5.901 -6.514 1.00 98.00 190 MET A CA 1
ATOM 1509 C C . MET A 1 190 ? -4.802 -4.712 -7.452 1.00 98.00 190 MET A C 1
ATOM 1511 O O . MET A 1 190 ? -4.452 -4.897 -8.614 1.00 98.00 190 MET A O 1
ATOM 1515 N N . LEU A 1 191 ? -4.990 -3.492 -6.939 1.00 97.50 191 LEU A N 1
ATOM 1516 C CA . LEU A 1 191 ? -4.816 -2.288 -7.741 1.00 97.50 191 LEU A CA 1
ATOM 1517 C C . LEU A 1 191 ? -3.359 -2.110 -8.191 1.00 97.50 191 LEU A C 1
ATOM 1519 O O . LEU A 1 191 ? -3.115 -1.854 -9.367 1.00 97.50 191 LEU A O 1
ATOM 1523 N N . ILE A 1 192 ? -2.395 -2.308 -7.287 1.00 97.94 192 ILE A N 1
ATOM 1524 C CA . ILE A 1 192 ? -0.963 -2.258 -7.614 1.00 97.94 192 ILE A CA 1
ATOM 1525 C C . ILE A 1 192 ? -0.614 -3.307 -8.673 1.00 97.94 192 ILE A C 1
ATOM 1527 O O . ILE A 1 192 ? 0.011 -2.970 -9.674 1.00 97.94 192 ILE A O 1
ATOM 1531 N N . ALA A 1 193 ? -1.038 -4.558 -8.487 1.00 97.88 193 ALA A N 1
ATOM 1532 C CA . ALA A 1 193 ? -0.752 -5.652 -9.405 1.00 97.88 193 ALA A CA 1
ATOM 1533 C C . ALA A 1 193 ? -1.335 -5.392 -10.800 1.00 97.88 193 ALA A C 1
ATOM 1535 O O . ALA A 1 193 ? -0.637 -5.589 -11.788 1.00 97.88 193 ALA A O 1
ATOM 1536 N N . ILE A 1 194 ? -2.572 -4.895 -10.893 1.00 96.56 194 ILE A N 1
ATOM 1537 C CA . ILE A 1 194 ? -3.196 -4.544 -12.177 1.00 96.56 194 ILE A CA 1
ATOM 1538 C C . ILE A 1 194 ? -2.416 -3.425 -12.872 1.00 96.56 194 ILE A C 1
ATOM 1540 O O . ILE A 1 194 ? -2.068 -3.570 -14.039 1.00 96.56 194 ILE A O 1
ATOM 1544 N N . ILE A 1 195 ? -2.101 -2.335 -12.164 1.00 96.69 195 ILE A N 1
ATOM 1545 C CA . ILE A 1 195 ? -1.356 -1.207 -12.745 1.00 96.69 195 ILE A CA 1
ATOM 1546 C C . ILE A 1 195 ? 0.018 -1.666 -13.237 1.00 96.69 195 ILE A C 1
ATOM 1548 O O . ILE A 1 195 ? 0.398 -1.376 -14.368 1.00 96.69 195 ILE A O 1
ATOM 1552 N N . VAL A 1 196 ? 0.751 -2.417 -12.411 1.00 96.50 196 VAL A N 1
ATOM 1553 C CA . VAL A 1 196 ? 2.057 -2.967 -12.789 1.00 96.50 196 VAL A CA 1
ATOM 1554 C C . VAL A 1 196 ? 1.923 -3.862 -14.014 1.00 96.50 196 VAL A C 1
ATOM 1556 O O . VAL A 1 196 ? 2.695 -3.694 -14.951 1.00 96.50 196 VAL A O 1
ATOM 1559 N N . LEU A 1 197 ? 0.953 -4.781 -14.029 1.00 96.06 197 LEU A N 1
ATOM 1560 C CA . LEU A 1 197 ? 0.743 -5.709 -15.137 1.00 96.06 197 LEU A CA 1
ATOM 1561 C C . LEU A 1 197 ? 0.492 -4.968 -16.454 1.00 96.06 197 LEU A C 1
ATOM 1563 O O . LEU A 1 197 ? 1.097 -5.308 -17.469 1.00 96.06 197 LEU A O 1
ATOM 1567 N N . ILE A 1 198 ? -0.358 -3.936 -16.429 1.00 95.12 198 ILE A N 1
ATOM 1568 C CA . ILE A 1 198 ? -0.635 -3.084 -17.593 1.00 95.12 198 ILE A CA 1
ATOM 1569 C C . ILE A 1 198 ? 0.661 -2.448 -18.105 1.00 95.12 198 ILE A C 1
ATOM 1571 O O . ILE A 1 198 ? 0.933 -2.497 -19.300 1.00 95.12 198 ILE A O 1
ATOM 1575 N N . ILE A 1 199 ? 1.490 -1.905 -17.210 1.00 94.31 199 ILE A N 1
ATOM 1576 C CA . ILE A 1 199 ? 2.730 -1.227 -17.602 1.00 94.31 199 ILE A CA 1
ATOM 1577 C C . ILE A 1 199 ? 3.758 -2.220 -18.159 1.00 94.31 199 ILE A C 1
ATOM 1579 O O . ILE A 1 199 ? 4.288 -1.998 -19.243 1.00 94.31 199 ILE A O 1
ATOM 1583 N N . ILE A 1 200 ? 4.036 -3.328 -17.461 1.00 94.00 200 ILE A N 1
ATOM 1584 C CA . ILE A 1 200 ? 5.087 -4.278 -17.877 1.00 94.00 200 ILE A CA 1
ATOM 1585 C C . ILE A 1 200 ? 4.737 -5.063 -19.148 1.00 94.00 200 ILE A C 1
ATOM 1587 O O . ILE A 1 200 ? 5.649 -5.599 -19.785 1.00 94.00 200 ILE A O 1
ATOM 1591 N N . SER A 1 201 ? 3.443 -5.148 -19.482 1.00 92.38 201 SER A N 1
ATOM 1592 C CA . SER A 1 201 ? 2.921 -5.741 -20.722 1.00 92.38 201 SER A CA 1
ATOM 1593 C C . SER A 1 201 ? 2.781 -4.736 -21.867 1.00 92.38 201 SER A C 1
ATOM 1595 O O . SER A 1 201 ? 2.328 -5.112 -22.938 1.00 92.38 201 SER A O 1
ATOM 1597 N N . GLY A 1 202 ? 3.116 -3.457 -21.660 1.00 86.62 202 GLY A N 1
ATOM 1598 C CA . GLY A 1 202 ? 2.944 -2.427 -22.689 1.00 86.62 202 GLY A CA 1
ATOM 1599 C C . GLY A 1 202 ? 1.483 -2.155 -23.071 1.00 86.62 202 GLY A C 1
ATOM 1600 O O . GLY A 1 202 ? 1.235 -1.565 -24.115 1.00 86.62 202 GLY A O 1
ATOM 1601 N N . GLY A 1 203 ? 0.517 -2.567 -22.242 1.00 81.69 203 GLY A N 1
ATOM 1602 C CA . GLY A 1 203 ? -0.915 -2.402 -22.503 1.00 81.69 203 GLY A CA 1
ATOM 1603 C C . GLY A 1 203 ? -1.605 -3.591 -23.181 1.00 81.69 203 GLY A C 1
ATOM 1604 O O . GLY A 1 203 ? -2.833 -3.610 -23.193 1.00 81.69 203 GLY A O 1
ATOM 1605 N N . GLU A 1 204 ? -0.877 -4.617 -23.635 1.00 82.31 204 GLU A N 1
ATOM 1606 C CA . GLU A 1 204 ? -1.444 -5.806 -24.311 1.00 82.31 204 GLU A CA 1
ATOM 1607 C C . GLU A 1 204 ? -2.537 -6.505 -23.479 1.00 82.31 204 GLU A C 1
ATOM 1609 O O . GLU A 1 204 ? -3.521 -7.031 -23.999 1.00 82.31 204 GLU A O 1
ATOM 1614 N N . VAL A 1 205 ? -2.413 -6.473 -22.148 1.00 80.25 205 VAL A N 1
ATOM 1615 C CA . VAL A 1 205 ? -3.410 -7.062 -21.240 1.00 80.25 205 VAL A CA 1
ATOM 1616 C C . VAL A 1 205 ? -4.761 -6.340 -21.314 1.00 80.25 205 VAL A C 1
ATOM 1618 O O . VAL A 1 205 ? -5.796 -6.978 -21.133 1.00 80.25 205 VAL A O 1
ATOM 1621 N N . LEU A 1 206 ? -4.785 -5.034 -21.597 1.00 76.31 206 LEU A N 1
ATOM 1622 C CA . LEU A 1 206 ? -6.036 -4.292 -21.786 1.00 76.31 206 LEU A CA 1
ATOM 1623 C C . LEU A 1 206 ? -6.715 -4.660 -23.108 1.00 76.31 206 LEU A C 1
ATOM 1625 O O . LEU A 1 206 ? -7.941 -4.726 -23.140 1.00 76.31 206 LEU A O 1
ATOM 1629 N N . GLU A 1 207 ? -5.939 -4.945 -24.155 1.00 73.94 207 GLU A N 1
ATOM 1630 C CA . GLU A 1 207 ? -6.457 -5.410 -25.447 1.00 73.94 207 GLU A CA 1
ATOM 1631 C C . GLU A 1 207 ? -7.095 -6.798 -25.300 1.00 73.94 207 GLU A C 1
ATOM 1633 O O . GLU A 1 207 ? -8.264 -6.982 -25.633 1.00 73.94 207 GLU A O 1
ATOM 1638 N N . GLY A 1 208 ? -6.395 -7.738 -24.654 1.00 70.31 208 GLY A N 1
ATOM 1639 C CA . GLY A 1 208 ? -6.935 -9.074 -24.380 1.00 70.31 208 GLY A CA 1
ATOM 1640 C C . GLY A 1 208 ? -8.148 -9.076 -23.438 1.00 70.31 208 GLY A C 1
ATOM 1641 O O . GLY A 1 208 ? -9.062 -9.882 -23.601 1.00 70.31 208 GLY A O 1
ATOM 1642 N N . LEU A 1 209 ? -8.210 -8.160 -22.462 1.00 66.12 209 LEU A N 1
ATOM 1643 C CA . LEU A 1 209 ? -9.410 -7.964 -21.635 1.00 66.12 209 LEU A CA 1
ATOM 1644 C C . LEU A 1 209 ? -10.558 -7.337 -22.440 1.00 66.12 209 LEU A C 1
ATOM 1646 O O . LEU A 1 209 ? -11.716 -7.694 -22.217 1.00 66.12 209 LEU A O 1
ATOM 1650 N N . GLY A 1 210 ? -10.246 -6.443 -23.379 1.00 63.97 210 GLY A N 1
ATOM 1651 C CA . GLY A 1 210 ? -11.190 -5.886 -24.344 1.00 63.97 210 GLY A CA 1
ATOM 1652 C C . GLY A 1 210 ? -11.857 -6.968 -25.189 1.00 63.97 210 GLY A C 1
ATOM 1653 O O . GLY A 1 210 ? -13.070 -6.926 -25.352 1.00 63.97 210 GLY A O 1
ATOM 1654 N N . ASP A 1 211 ? -11.111 -7.989 -25.609 1.00 68.50 211 ASP A N 1
ATOM 1655 C CA . ASP A 1 211 ? -11.643 -9.130 -26.369 1.00 68.50 211 ASP A CA 1
ATOM 1656 C C . ASP A 1 211 ? -12.476 -10.105 -25.512 1.00 68.50 211 ASP A C 1
ATOM 1658 O O . ASP A 1 211 ? -13.389 -10.766 -26.009 1.00 68.50 211 ASP A O 1
ATOM 1662 N N . ILE A 1 212 ? -12.187 -10.203 -24.207 1.00 63.50 212 ILE A N 1
ATOM 1663 C CA . ILE A 1 212 ? -12.917 -11.077 -23.269 1.00 63.50 212 ILE A CA 1
ATOM 1664 C C . ILE A 1 212 ? -14.226 -10.428 -22.789 1.00 63.50 212 ILE A C 1
ATOM 1666 O O . ILE A 1 212 ? -15.244 -11.112 -22.664 1.00 63.50 212 ILE A O 1
ATOM 1670 N N . PHE A 1 213 ? -14.216 -9.123 -22.497 1.00 60.47 213 PHE A N 1
ATOM 1671 C CA . PHE A 1 213 ? -15.395 -8.382 -22.025 1.00 60.47 213 PHE A CA 1
ATOM 1672 C C . PHE A 1 213 ? -16.194 -7.729 -23.164 1.00 60.47 213 PHE A C 1
ATOM 1674 O O . PHE A 1 213 ? -17.397 -7.498 -23.021 1.00 60.47 213 PHE A O 1
ATOM 1681 N N . GLY A 1 214 ? -15.555 -7.457 -24.301 1.00 48.66 214 GLY A N 1
ATOM 1682 C CA . GLY A 1 214 ? -16.173 -7.023 -25.547 1.00 48.66 214 GLY A CA 1
ATOM 1683 C C . GLY A 1 214 ? -16.569 -8.237 -26.372 1.00 48.66 214 GLY A C 1
ATOM 1684 O O . GLY A 1 214 ? -15.802 -8.721 -27.195 1.00 48.66 214 GLY A O 1
ATOM 1685 N N . GLY A 1 215 ? -17.779 -8.745 -26.126 1.00 45.47 215 GLY A N 1
ATOM 1686 C CA . GLY A 1 215 ? -18.338 -9.889 -26.842 1.00 45.47 215 GLY A CA 1
ATOM 1687 C C . GLY A 1 215 ? -18.081 -9.823 -28.350 1.00 45.47 215 GLY A C 1
ATOM 1688 O O . GLY A 1 215 ? -18.382 -8.820 -28.997 1.00 45.47 215 GLY A O 1
ATOM 1689 N N . GLY A 1 216 ? -17.524 -10.909 -28.891 1.00 51.53 216 GLY A N 1
ATOM 1690 C CA . GLY A 1 216 ? -17.111 -11.002 -30.283 1.00 51.53 216 GLY A CA 1
ATOM 1691 C C . GLY A 1 216 ? -18.164 -10.483 -31.260 1.00 51.53 216 GLY A C 1
ATOM 1692 O O . GLY A 1 216 ? -19.249 -11.048 -31.402 1.00 51.53 216 GLY A O 1
ATOM 1693 N N . SER A 1 217 ? -17.822 -9.426 -31.992 1.00 47.91 217 SER A N 1
ATOM 1694 C CA . SER A 1 217 ? -18.460 -9.123 -33.265 1.00 47.91 217 SER A CA 1
ATOM 1695 C C . SER A 1 217 ? -17.621 -8.156 -34.096 1.00 47.91 217 SER A C 1
ATOM 1697 O O . SER A 1 217 ? -17.419 -7.019 -33.686 1.00 47.91 217 SER A O 1
ATOM 1699 N N . LYS A 1 218 ? -17.293 -8.619 -35.316 1.00 45.88 218 LYS A N 1
ATOM 1700 C CA . LYS A 1 218 ? -16.724 -7.907 -36.485 1.00 45.88 218 LYS A CA 1
ATOM 1701 C C . LYS A 1 218 ? -15.198 -7.721 -36.412 1.00 45.88 218 LYS A C 1
ATOM 1703 O O . LYS A 1 218 ? -14.705 -7.075 -35.513 1.00 45.88 218 LYS A O 1
ATOM 1708 N N . ASP A 1 219 ? -14.385 -8.329 -37.280 1.00 42.56 219 ASP A N 1
ATOM 1709 C CA . ASP A 1 219 ? -14.528 -8.367 -38.738 1.00 42.56 219 ASP A CA 1
ATOM 1710 C C . ASP A 1 219 ? -14.173 -9.721 -39.384 1.00 42.56 219 ASP A C 1
ATOM 1712 O O . ASP A 1 219 ? -13.019 -10.070 -39.623 1.00 42.56 219 ASP A O 1
ATOM 1716 N N . LYS A 1 220 ? -15.208 -10.449 -39.818 1.00 42.59 220 LYS A N 1
ATOM 1717 C CA . LYS A 1 220 ? -15.143 -11.263 -41.041 1.00 42.59 220 LYS A CA 1
ATOM 1718 C C . LYS A 1 220 ? -15.781 -10.453 -42.167 1.00 42.59 220 LYS A C 1
ATOM 1720 O O . LYS A 1 220 ? -16.938 -10.672 -42.514 1.00 42.59 220 LYS A O 1
ATOM 1725 N N . LYS A 1 221 ? -15.041 -9.508 -42.745 1.00 43.44 221 LYS A N 1
ATOM 1726 C CA . LYS A 1 221 ? -15.392 -8.918 -44.044 1.00 43.44 221 LYS A CA 1
ATOM 1727 C C . LYS A 1 221 ? -14.145 -8.377 -44.741 1.00 43.44 221 LYS A C 1
ATOM 1729 O O . LYS A 1 221 ? -13.807 -7.215 -44.606 1.00 43.44 221 LYS A O 1
ATOM 1734 N N . ASN A 1 222 ? -13.448 -9.275 -45.441 1.00 40.81 222 ASN A N 1
ATOM 1735 C CA . ASN A 1 222 ? -12.903 -9.050 -46.790 1.00 40.81 222 ASN A CA 1
ATOM 1736 C C . ASN A 1 222 ? -12.204 -10.322 -47.305 1.00 40.81 222 ASN A C 1
ATOM 1738 O O . ASN A 1 222 ? -10.998 -10.390 -47.503 1.00 40.81 222 ASN A O 1
ATOM 1742 N N . LYS A 1 223 ? -13.012 -11.358 -47.544 1.00 47.03 223 LYS A N 1
ATOM 1743 C CA . LYS A 1 223 ? -12.758 -12.345 -48.599 1.00 47.03 223 LYS A CA 1
ATOM 1744 C C . LYS A 1 223 ? -14.011 -12.394 -49.465 1.00 47.03 223 LYS A C 1
ATOM 1746 O O . LYS A 1 223 ? -14.911 -13.175 -49.185 1.00 47.03 223 LYS A O 1
ATOM 1751 N N . ALA A 1 224 ? -14.082 -11.516 -50.459 1.00 45.75 224 ALA A N 1
ATOM 1752 C CA . ALA A 1 224 ? -14.918 -11.697 -51.640 1.00 45.75 224 ALA A CA 1
ATOM 1753 C C . ALA A 1 224 ? -14.482 -10.719 -52.743 1.00 45.75 224 ALA A C 1
ATOM 1755 O O . ALA A 1 224 ? -14.556 -9.509 -52.562 1.00 45.75 224 ALA A O 1
ATOM 1756 N N . ASN A 1 225 ? -14.113 -11.303 -53.884 1.00 40.97 225 ASN A N 1
ATOM 1757 C CA . ASN A 1 225 ? -14.153 -10.751 -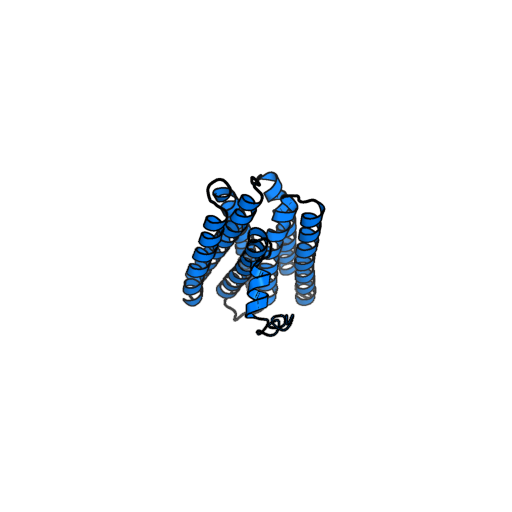55.240 1.00 40.97 225 ASN A CA 1
ATOM 1758 C C . ASN A 1 225 ? -13.030 -9.815 -55.712 1.00 40.97 225 ASN A C 1
ATOM 1760 O O . ASN A 1 225 ? -13.176 -8.600 -55.738 1.00 40.97 225 ASN A O 1
ATOM 1764 N N . ILE A 1 226 ? -12.007 -10.429 -56.314 1.00 41.56 226 ILE A N 1
ATOM 1765 C CA . ILE A 1 226 ? -11.636 -10.067 -57.689 1.00 41.56 226 ILE A CA 1
ATOM 1766 C C . ILE A 1 226 ? -11.805 -11.343 -58.534 1.00 41.56 226 ILE A C 1
ATOM 1768 O O . ILE A 1 226 ? -11.032 -12.287 -58.347 1.00 41.56 226 ILE A O 1
ATOM 1772 N N . PRO A 1 227 ? -12.849 -11.459 -59.376 1.00 49.56 227 PRO A N 1
ATOM 1773 C CA . PRO A 1 227 ? -12.877 -12.463 -60.427 1.00 49.56 227 PRO A CA 1
ATOM 1774 C C . PRO A 1 227 ? -11.946 -12.039 -61.575 1.00 49.56 227 PRO A C 1
ATOM 1776 O O . PRO A 1 227 ? -11.754 -10.847 -61.796 1.00 49.56 227 PRO A O 1
ATOM 1779 N N . LYS A 1 228 ? -11.390 -13.070 -62.220 1.00 46.62 228 LYS A N 1
ATOM 1780 C CA . LYS A 1 228 ? -10.550 -13.127 -63.431 1.00 46.62 228 LYS A CA 1
ATOM 1781 C C . LYS A 1 228 ? -10.410 -11.856 -64.266 1.00 46.62 228 LYS A C 1
ATOM 1783 O O . LYS A 1 228 ? -11.453 -11.344 -64.724 1.00 46.62 228 LYS A O 1
#

Foldseek 3Di:
DPLVLLLVLLVVLLVLLVVLLVLLLVLLQVPLVPDALVVLLVQLVVLQVVLVVLLVVPDLVSLVSSSNSLSNSLSSLVSSLCNLVVHHDDPVLLCLLQVLLNVLSVVLSVCSVPDPDCNQVVLVVSLVVLVVQLVVLVVCCVVVVDSSSVSNNLSSLSSNLSSVLSNPPSPDDPDDSSSSSSVSSSRSSVVSSVVSVCVSVVNVVVVVVCPVVVDDDDDPDDDDDDDD

Sequence (228 aa):
MNHKNSISRSLTVYGFSLFSLFIFLTSSNIISNNLNKWVAFWVGIALMACAVPLHCCKKKITYVISVFLNSFGGGFCFSALLSHKDLKAEISEFILGVLPSFVVLTLILLLVLLSKKRKRILNVALIILSVALIIVSFELWMKYDNMSYMFGFFCAIISAFYSGVFLYTANKENRNIMRDISFGSFGFFMLIAIIVLIIISGGEVLEGLGDIFGGGSKDKKNKANIPK

pLDDT: mean 85.21, std 14.77, range [40.81, 98.38]

Radius of gyration: 20.65 Å; chains: 1; bounding box: 38×36×88 Å